Protein AF-A0AAD6YZR5-F1 (afdb_monomer)

Nearest PDB structures (foldseek):
  4br6-assembly1_A  TM=9.225E-01  e=1.195E-13  Thermochaetoides thermophila
  4c7u-assembly1_C  TM=9.267E-01  e=1.267E-12  Arabidopsis thaliana
  4ffk-assembly1_A  TM=8.752E-01  e=4.772E-10  Acidilobus saccharovorans 345-15
  2cdy-assembly2_B  TM=8.222E-01  e=3.319E-10  Deinococcus radiodurans R1 = ATCC 13939 = DSM 20539
  1y67-assembly1_B  TM=8.094E-01  e=3.526E-10  Deinococcus radiodurans

pLDDT: mean 82.17, std 24.64, range [25.44, 98.62]

Radius of gyration: 24.93 Å; Cα contacts (8 Å, |Δi|>4): 183; chains: 1; bounding box: 39×40×87 Å

InterPro domains:
  IPR001189 Manganese/iron superoxide dismutase [PR01703] (6-17)
  IPR001189 Manganese/iron superoxide dismutase [PR01703] (27-40)
  IPR001189 Manganese/iron superoxide dismutase [PR01703] (63-76)
  IPR001189 Manganese/iron superoxide dismutase [PR01703] (122-130)
  IPR019831 Manganese/iron superoxide dismutase, N-terminal [PF00081] (4-80)
  IPR019832 Manganese/iron superoxide dismutase, C-terminal [PF02777] (94-134)
  IPR036314 Manganese/iron superoxide dismutase, C-terminal domain superfamily [G3DSA:3.55.40.20] (85-153)
  IPR036314 Manganese/iron superoxide dismutase, C-terminal domain superfamily [SSF54719] (89-136)
  IPR036324 Manganese/iron superoxide dismutase, N-terminal domain superfamily [G3DSA:1.10.287.990] (20-80)
  IPR036324 Manganese/iron superoxide dismutase, N-terminal domain superfamily [SSF46609] (2-81)
  IPR050265 Iron/Manganese Superoxide Dismutase [PTHR11404] (2-131)

Solvent-accessible surface area (backbone atoms only — not comparable to full-atom values): 11815 Å² total; per-residue (Å²): 134,83,68,71,80,76,81,71,94,59,64,56,56,48,43,53,92,82,42,51,37,68,56,45,46,45,48,47,72,46,54,42,38,49,20,30,55,52,23,44,56,40,52,56,52,46,74,68,39,89,46,71,69,55,41,57,69,42,47,63,50,38,52,54,19,45,48,46,37,53,51,49,60,49,50,62,72,75,54,53,29,42,42,96,77,78,38,73,20,98,64,87,62,89,52,75,66,46,58,46,36,40,70,67,46,71,24,68,69,47,41,51,52,54,50,50,52,56,45,68,66,51,87,56,52,62,48,64,42,84,41,75,45,65,90,94,44,86,54,52,59,45,82,46,73,48,74,61,64,56,76,54,78,72,71,81,74,77,78,79,79,73,80,84,79,90,74,85,91,80,92,85,85,89,86,83,89,80,83,83,79,84,79,85,58,74,53,67,78,118

Mean predicted aligned error: 11.41 Å

Secondary structure (DSSP, 8-state):
----PPPPSS-TTTTTTTS-HHHHHHIIIIIIHHHHHHHHHHHHHHHH--SHHHHHHHHHHHHHHHHHHHHHHHHHHT---BGGGTSSBT---SSHHHHHHHHHHSSHHHHHHHHHHHHHT--SSEEEEEEE-STT-SSSEEEEEEE------PPPPP---PPPP---------PPP-------------

Organism: NCBI:txid1033008

Sequence (190 aa):
MSNTLPALPYPYDALEPYISQQIMTLHHTKHHQTYVNALNTAEEKYAQAATPKERIALQAALKFNGGGHINHSLFWKNLAPAHAKGGSGGVLKDGPLKAAIDKDFGGLDNLKKEFNAATLGIQGSGWGWLVRHAPHSSPAYILMTTALCRVSTRPPSASRSSPPRTRTRSSRTSPSSASTSGSTRSTCSI

Structure (mmCIF, N/CA/C/O backbone):
data_AF-A0AAD6YZR5-F1
#
_entry.id   AF-A0AAD6YZR5-F1
#
loop_
_atom_site.group_PDB
_atom_site.id
_atom_site.type_symbol
_atom_site.label_atom_id
_atom_site.label_alt_id
_atom_site.label_comp_id
_atom_site.label_asym_id
_atom_site.label_entity_id
_atom_site.label_seq_id
_atom_site.pdbx_PDB_ins_code
_atom_site.Cartn_x
_atom_site.Cartn_y
_atom_site.Cartn_z
_atom_site.occupancy
_atom_site.B_iso_or_equiv
_atom_site.auth_seq_id
_atom_site.auth_comp_id
_atom_site.auth_asym_id
_atom_site.auth_atom_id
_atom_site.pdbx_PDB_model_num
ATOM 1 N N . MET A 1 1 ? -20.790 -2.619 5.969 1.00 58.69 1 MET A N 1
ATOM 2 C CA . MET A 1 1 ? -20.318 -3.789 5.197 1.00 58.69 1 MET A CA 1
ATOM 3 C C . MET A 1 1 ? -18.982 -4.205 5.780 1.00 58.69 1 MET A C 1
ATOM 5 O O . MET A 1 1 ? -18.236 -3.316 6.157 1.00 58.69 1 MET A O 1
ATOM 9 N N . SER A 1 2 ? -18.725 -5.504 5.925 1.00 87.12 2 SER A N 1
ATOM 10 C CA . SER A 1 2 ? -17.468 -6.008 6.496 1.00 87.12 2 SER A CA 1
ATOM 11 C C . SER A 1 2 ? -16.338 -5.904 5.466 1.00 87.12 2 SER A C 1
ATOM 13 O O . SER A 1 2 ? -16.568 -6.150 4.281 1.00 87.12 2 SER A O 1
ATOM 15 N N . ASN A 1 3 ? -15.137 -5.525 5.900 1.00 97.00 3 ASN A N 1
ATOM 16 C CA . ASN A 1 3 ? -13.949 -5.479 5.052 1.00 97.00 3 ASN A CA 1
ATOM 17 C C . ASN A 1 3 ? -13.486 -6.901 4.720 1.00 97.00 3 ASN A C 1
ATOM 19 O O . ASN A 1 3 ? -13.568 -7.807 5.554 1.00 97.00 3 ASN A O 1
ATOM 23 N N . THR A 1 4 ? -12.944 -7.090 3.519 1.00 97.75 4 THR A N 1
ATOM 24 C CA . THR A 1 4 ? -12.474 -8.393 3.029 1.00 97.75 4 THR A CA 1
ATOM 25 C C . THR A 1 4 ? -11.064 -8.293 2.473 1.00 97.75 4 THR A C 1
ATOM 27 O O . THR A 1 4 ? -10.679 -7.264 1.918 1.00 97.75 4 THR A O 1
ATOM 30 N N . LEU A 1 5 ? -10.307 -9.386 2.558 1.00 98.12 5 LEU A N 1
ATOM 31 C CA . LEU A 1 5 ? -9.011 -9.482 1.898 1.00 98.12 5 LEU A CA 1
ATOM 32 C C . LEU A 1 5 ? -9.218 -9.472 0.367 1.00 98.12 5 LEU A C 1
ATOM 34 O O . LEU A 1 5 ? -9.904 -10.360 -0.141 1.00 98.12 5 LEU A O 1
ATOM 38 N N . PRO A 1 6 ? -8.684 -8.484 -0.377 1.00 97.69 6 PRO A N 1
ATOM 39 C CA . PRO A 1 6 ? -8.862 -8.430 -1.823 1.00 97.69 6 PRO A CA 1
ATOM 40 C C . PRO A 1 6 ? -8.104 -9.573 -2.497 1.00 97.69 6 PRO A C 1
ATOM 42 O O . PRO A 1 6 ? -6.997 -9.903 -2.093 1.00 97.69 6 PRO A O 1
ATOM 45 N N . ALA A 1 7 ? -8.657 -10.154 -3.560 1.00 97.56 7 ALA A N 1
ATOM 46 C CA . ALA A 1 7 ? -7.900 -11.097 -4.377 1.00 97.56 7 ALA A CA 1
ATOM 47 C C . ALA A 1 7 ? -6.721 -10.388 -5.070 1.00 97.56 7 ALA A C 1
ATOM 49 O O . ALA A 1 7 ? -6.846 -9.237 -5.502 1.00 97.56 7 ALA A O 1
ATOM 50 N N . LEU A 1 8 ? -5.585 -11.079 -5.196 1.00 97.69 8 LEU A N 1
ATOM 51 C CA . LEU A 1 8 ? -4.458 -10.565 -5.971 1.00 97.69 8 LEU A CA 1
ATOM 52 C C . LEU A 1 8 ? -4.773 -10.630 -7.475 1.00 97.69 8 LEU A C 1
ATOM 54 O O . LEU A 1 8 ? -5.351 -11.620 -7.926 1.00 97.69 8 LEU A O 1
ATOM 58 N N . PRO A 1 9 ? -4.364 -9.624 -8.270 1.00 96.19 9 PRO A N 1
ATOM 59 C CA . PRO A 1 9 ? -4.581 -9.630 -9.717 1.00 96.19 9 PRO A CA 1
ATOM 60 C C . PRO A 1 9 ? -3.577 -10.515 -10.479 1.00 96.19 9 PRO A C 1
ATOM 62 O O . PRO A 1 9 ? -3.617 -10.574 -11.704 1.00 96.19 9 PRO A O 1
ATOM 65 N N . TYR A 1 10 ? -2.665 -11.186 -9.770 1.00 96.81 10 TYR A N 1
ATOM 66 C CA . TYR A 1 10 ? -1.636 -12.071 -10.312 1.00 96.81 10 TYR A CA 1
ATOM 67 C C . TYR A 1 10 ? -1.295 -13.194 -9.307 1.00 96.81 10 TYR A C 1
ATOM 69 O O . TYR A 1 10 ? -1.558 -13.041 -8.109 1.00 96.81 10 TYR A O 1
ATOM 77 N N . PRO A 1 11 ? -0.703 -14.314 -9.766 1.00 97.31 11 PRO A N 1
ATOM 78 C CA . PRO A 1 11 ? -0.197 -15.383 -8.898 1.00 97.31 11 PRO A CA 1
ATOM 79 C C . PRO A 1 11 ? 0.881 -14.918 -7.906 1.00 97.31 11 PRO A C 1
ATOM 81 O O . PRO A 1 11 ? 1.588 -13.942 -8.152 1.00 97.31 11 PRO A O 1
ATOM 84 N N . TYR A 1 12 ? 1.053 -15.636 -6.791 1.00 98.19 12 TYR A N 1
ATOM 85 C CA . TYR A 1 12 ? 1.997 -15.247 -5.731 1.00 98.19 12 TYR A CA 1
ATOM 86 C C . TYR A 1 12 ? 3.470 -15.205 -6.172 1.00 98.19 12 TYR A C 1
ATOM 88 O O . TYR A 1 12 ? 4.245 -14.447 -5.601 1.00 98.19 12 TYR A O 1
ATOM 96 N N . ASP A 1 13 ? 3.859 -15.996 -7.167 1.00 97.50 13 ASP A N 1
ATOM 97 C CA . ASP A 1 13 ? 5.212 -16.084 -7.736 1.00 97.50 13 ASP A CA 1
ATOM 98 C C . ASP A 1 13 ? 5.440 -15.128 -8.923 1.00 97.50 13 ASP A C 1
ATOM 100 O O . ASP A 1 13 ? 6.556 -14.999 -9.428 1.00 97.50 13 ASP A O 1
ATOM 104 N N . ALA A 1 14 ? 4.410 -14.396 -9.356 1.00 97.25 14 ALA A N 1
ATOM 105 C CA . ALA A 1 14 ? 4.457 -13.609 -10.586 1.00 97.25 14 ALA A CA 1
ATOM 106 C C . ALA A 1 14 ? 5.422 -12.406 -10.538 1.00 97.25 14 ALA A C 1
ATOM 108 O O . ALA A 1 14 ? 5.731 -11.813 -11.574 1.00 97.25 14 ALA A O 1
ATOM 109 N N . LEU A 1 15 ? 5.893 -12.028 -9.345 1.00 97.44 15 LEU A N 1
ATOM 110 C CA . LEU A 1 15 ? 6.808 -10.903 -9.126 1.00 97.44 15 LEU A CA 1
ATOM 111 C C . LEU A 1 15 ? 8.274 -11.330 -8.958 1.00 97.44 15 LEU A C 1
ATOM 113 O O . LEU A 1 15 ? 9.148 -10.478 -8.769 1.00 97.44 15 LEU A O 1
ATOM 117 N N . GLU A 1 16 ? 8.576 -12.625 -9.052 1.00 96.50 16 GLU A N 1
ATOM 118 C CA . GLU A 1 16 ? 9.957 -13.094 -9.014 1.00 96.50 16 GLU A CA 1
ATOM 119 C C . GLU A 1 16 ? 10.763 -12.584 -10.224 1.00 96.50 16 GLU A C 1
ATOM 121 O O . GLU A 1 16 ? 10.214 -12.436 -11.322 1.00 96.50 16 GLU A O 1
ATOM 126 N N . PRO A 1 17 ? 12.081 -12.347 -10.084 1.00 95.50 17 PRO A N 1
ATOM 127 C CA . PRO A 1 17 ? 12.904 -12.566 -8.887 1.00 95.50 17 PRO A CA 1
ATOM 128 C C . PRO A 1 17 ? 12.910 -11.378 -7.907 1.00 95.50 17 PRO A C 1
ATOM 130 O O . PRO A 1 17 ? 13.674 -11.381 -6.948 1.00 95.50 17 PRO A O 1
ATOM 133 N N . TYR A 1 18 ? 12.105 -10.341 -8.151 1.00 96.25 18 TYR A N 1
ATOM 134 C CA . TYR A 1 18 ? 12.169 -9.091 -7.388 1.00 96.25 18 TYR A CA 1
ATOM 135 C C . TYR A 1 18 ? 11.486 -9.197 -6.022 1.00 96.25 18 TYR A C 1
ATOM 137 O O . TYR A 1 18 ? 11.963 -8.614 -5.051 1.00 96.25 18 TYR A O 1
ATOM 145 N N . ILE A 1 19 ? 10.384 -9.949 -5.939 1.00 97.56 19 ILE A N 1
ATOM 146 C CA . ILE A 1 19 ? 9.702 -10.280 -4.683 1.00 97.56 19 ILE A CA 1
ATOM 147 C C . ILE A 1 19 ? 9.376 -11.773 -4.703 1.00 97.56 19 ILE A C 1
ATOM 149 O O . ILE A 1 19 ? 8.743 -12.247 -5.644 1.00 97.56 19 ILE A O 1
ATOM 153 N N . SER A 1 20 ? 9.808 -12.508 -3.677 1.00 98.25 20 SER A N 1
ATOM 154 C CA . SER A 1 20 ? 9.627 -13.962 -3.621 1.00 98.25 20 SER A CA 1
ATOM 155 C C . SER A 1 20 ? 8.176 -14.369 -3.367 1.00 98.25 20 SER A C 1
ATOM 157 O O . SER A 1 20 ? 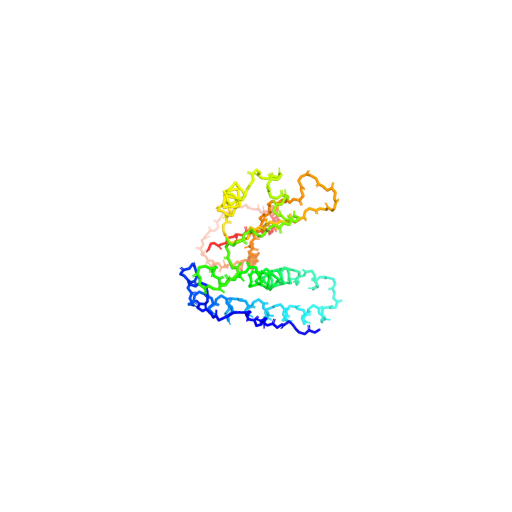7.432 -13.686 -2.648 1.00 98.25 20 SER A O 1
ATOM 159 N N . GLN A 1 21 ? 7.801 -15.547 -3.877 1.00 98.25 21 GLN A N 1
ATOM 160 C CA . GLN A 1 21 ? 6.480 -16.139 -3.635 1.00 98.25 21 GLN A CA 1
ATOM 161 C C . GLN A 1 21 ? 6.157 -16.263 -2.139 1.00 98.25 21 GLN A C 1
ATOM 163 O O . GLN A 1 21 ? 5.029 -15.999 -1.708 1.00 98.25 21 GLN A O 1
ATOM 168 N N . GLN A 1 22 ? 7.151 -16.641 -1.331 1.00 98.44 22 GLN A N 1
ATOM 169 C CA . GLN A 1 22 ? 6.996 -16.792 0.114 1.00 98.44 22 GLN A CA 1
ATOM 170 C C . GLN A 1 22 ? 6.597 -15.468 0.778 1.00 98.44 22 GLN A C 1
ATOM 172 O O . GLN A 1 22 ? 5.655 -15.445 1.576 1.00 98.44 22 GLN A O 1
ATOM 177 N N . ILE A 1 23 ? 7.274 -14.365 0.429 1.00 98.25 23 ILE A N 1
ATOM 178 C CA . ILE A 1 23 ? 6.944 -13.034 0.953 1.00 98.25 23 ILE A CA 1
ATOM 179 C C . ILE A 1 23 ? 5.533 -12.655 0.520 1.00 98.25 23 ILE A C 1
ATOM 181 O O . ILE A 1 23 ? 4.727 -12.294 1.371 1.00 98.25 23 ILE A O 1
ATOM 185 N N . MET A 1 24 ? 5.201 -12.796 -0.764 1.00 98.31 24 MET A N 1
ATOM 186 C CA . MET A 1 24 ? 3.873 -12.445 -1.276 1.00 98.31 24 MET A CA 1
ATOM 187 C C . MET A 1 24 ? 2.754 -13.219 -0.571 1.00 98.31 24 MET A C 1
ATOM 189 O O . MET A 1 24 ? 1.748 -12.634 -0.165 1.00 98.31 24 MET A O 1
ATOM 193 N N . THR A 1 25 ? 2.956 -14.519 -0.349 1.00 98.31 25 THR A N 1
ATOM 194 C CA . THR A 1 25 ? 1.979 -15.381 0.324 1.00 98.31 25 THR A CA 1
ATOM 195 C C . THR A 1 25 ? 1.767 -14.954 1.774 1.00 98.31 25 THR A C 1
ATOM 197 O O . THR A 1 25 ? 0.624 -14.781 2.204 1.00 98.31 25 THR A O 1
ATOM 200 N N . LEU A 1 26 ? 2.843 -14.742 2.540 1.00 98.56 26 LEU A N 1
ATOM 201 C CA . LEU A 1 26 ? 2.751 -14.338 3.948 1.00 98.56 26 LEU A CA 1
ATOM 202 C C . LEU A 1 26 ? 2.214 -12.909 4.100 1.00 98.56 26 LEU A C 1
ATOM 204 O O . LEU A 1 26 ? 1.334 -12.649 4.923 1.00 98.56 26 LEU A O 1
ATOM 208 N N . HIS A 1 27 ? 2.700 -11.982 3.280 1.00 98.50 27 HIS A N 1
ATOM 209 C CA . HIS A 1 27 ? 2.319 -10.573 3.311 1.00 98.50 27 HIS A CA 1
ATOM 210 C C . HIS A 1 27 ? 0.827 -10.389 2.999 1.00 98.50 27 HIS A C 1
ATOM 212 O O . HIS A 1 27 ? 0.135 -9.622 3.670 1.00 98.50 27 HIS A O 1
ATOM 218 N N . HIS A 1 28 ? 0.293 -11.169 2.060 1.00 98.62 28 HIS A N 1
ATOM 219 C CA . HIS A 1 28 ? -1.126 -11.146 1.737 1.00 98.62 28 HIS A CA 1
ATOM 220 C C . HIS A 1 28 ? -1.980 -11.919 2.758 1.00 98.62 28 HIS A C 1
ATOM 222 O O . HIS A 1 28 ? -2.840 -11.351 3.431 1.00 98.62 28 HIS A O 1
ATOM 228 N N . THR A 1 29 ? -1.728 -13.220 2.920 1.00 98.25 29 THR A N 1
ATOM 229 C CA . THR A 1 29 ? -2.639 -14.109 3.666 1.00 98.25 29 THR A CA 1
ATOM 230 C C . THR A 1 29 ? -2.526 -13.984 5.183 1.00 98.25 29 THR A C 1
ATOM 232 O O . THR A 1 29 ? -3.427 -14.429 5.895 1.00 98.25 29 THR A O 1
ATOM 235 N N . LYS A 1 30 ? -1.436 -13.399 5.701 1.00 98.19 30 LYS A N 1
ATOM 236 C CA . LYS A 1 30 ? -1.220 -13.213 7.144 1.00 98.19 30 LYS A CA 1
ATOM 237 C C . LYS A 1 30 ? -1.231 -11.742 7.528 1.00 98.19 30 LYS A C 1
ATOM 239 O O . LYS A 1 30 ? -2.090 -11.338 8.313 1.00 98.19 30 LYS A O 1
ATOM 244 N N . HIS A 1 31 ? -0.325 -10.934 6.979 1.00 97.69 31 HIS A N 1
ATOM 245 C CA . HIS A 1 31 ? -0.200 -9.532 7.392 1.00 97.69 31 HIS A CA 1
ATOM 246 C C . HIS A 1 31 ? -1.424 -8.705 6.981 1.00 97.69 31 HIS A C 1
ATOM 248 O O . HIS A 1 31 ? -2.077 -8.116 7.844 1.00 97.69 31 HIS A O 1
ATOM 254 N N . HIS A 1 32 ? -1.813 -8.729 5.703 1.00 98.44 32 HIS A N 1
ATOM 255 C CA . HIS A 1 32 ? -2.994 -7.994 5.249 1.00 98.44 32 HIS A CA 1
ATOM 256 C C . HIS A 1 32 ? -4.289 -8.527 5.886 1.00 98.44 32 HIS A C 1
ATOM 258 O O . HIS A 1 32 ? -5.102 -7.739 6.372 1.00 98.44 32 HIS A O 1
ATOM 264 N N . GLN A 1 33 ? -4.440 -9.852 5.994 1.00 98.44 33 GLN A N 1
ATOM 265 C CA . GLN A 1 33 ? -5.588 -10.467 6.673 1.00 98.44 33 GLN A CA 1
ATOM 266 C C . GLN A 1 33 ? -5.713 -10.032 8.143 1.00 98.44 33 GLN A C 1
ATOM 268 O O . GLN A 1 33 ? -6.824 -9.834 8.636 1.00 98.44 33 GLN A O 1
ATOM 273 N N . THR A 1 34 ? -4.592 -9.842 8.846 1.00 98.38 34 THR A N 1
ATOM 274 C CA . THR A 1 34 ? -4.601 -9.354 10.235 1.00 98.38 34 THR A CA 1
ATOM 275 C C . THR A 1 34 ? -5.201 -7.953 10.324 1.00 98.38 34 THR A C 1
ATOM 277 O O . THR A 1 34 ? -6.036 -7.710 11.197 1.00 98.38 34 THR A O 1
ATOM 280 N N . TYR A 1 35 ? -4.840 -7.051 9.404 1.00 98.25 35 TYR A N 1
ATOM 281 C CA . TYR A 1 35 ? -5.435 -5.713 9.349 1.00 98.25 35 TYR A CA 1
ATOM 282 C C . TYR A 1 35 ? -6.933 -5.766 9.050 1.00 98.25 35 TYR A C 1
ATOM 284 O O . TYR A 1 35 ? -7.695 -5.086 9.729 1.00 98.25 35 TYR A O 1
ATOM 292 N N . VAL A 1 36 ? -7.363 -6.608 8.105 1.00 98.50 36 VAL A N 1
ATOM 293 C CA . VAL A 1 36 ? -8.788 -6.793 7.772 1.00 98.50 36 VAL A CA 1
ATOM 294 C C . VAL A 1 36 ? -9.583 -7.251 8.999 1.00 98.50 36 VAL A C 1
ATOM 296 O O . VAL A 1 36 ? -10.572 -6.620 9.368 1.00 98.50 36 VAL A O 1
ATOM 299 N N . ASN A 1 37 ? -9.118 -8.301 9.681 1.00 98.44 37 ASN A N 1
ATOM 300 C CA . ASN A 1 37 ? -9.801 -8.846 10.856 1.00 98.44 37 ASN A CA 1
ATOM 301 C C . ASN A 1 37 ? -9.893 -7.810 11.983 1.00 98.44 37 ASN A C 1
ATOM 303 O O . ASN A 1 37 ? -10.965 -7.582 12.543 1.00 98.44 37 ASN A O 1
ATOM 307 N N . ALA A 1 38 ? -8.772 -7.160 12.302 1.00 98.06 38 ALA A N 1
ATOM 308 C CA . ALA A 1 38 ? -8.710 -6.191 13.388 1.00 98.06 38 ALA A CA 1
ATOM 309 C C . ALA A 1 38 ? -9.483 -4.898 13.078 1.00 98.06 38 ALA A C 1
ATOM 311 O O . ALA A 1 38 ? -10.031 -4.289 13.999 1.00 98.06 38 ALA A O 1
ATOM 312 N N . LEU A 1 39 ? -9.556 -4.490 11.805 1.00 98.19 39 LEU A N 1
ATOM 313 C CA . LEU A 1 39 ? -10.392 -3.375 11.361 1.00 98.19 39 LEU A CA 1
ATOM 314 C C . LEU A 1 39 ? -11.873 -3.694 11.568 1.00 98.19 39 LEU A C 1
ATOM 316 O O . LEU A 1 39 ? -12.555 -2.915 12.225 1.00 98.19 39 LEU A O 1
ATOM 320 N N . ASN A 1 40 ? -12.335 -4.863 11.114 1.00 98.38 40 ASN A N 1
ATOM 321 C CA . ASN A 1 40 ? -13.721 -5.299 11.308 1.00 98.38 40 ASN A CA 1
ATOM 322 C C . ASN A 1 40 ? -14.106 -5.317 12.794 1.00 98.38 40 ASN A C 1
ATOM 324 O O . ASN A 1 40 ? -15.109 -4.725 13.183 1.00 98.38 40 ASN A O 1
ATOM 328 N N . THR A 1 41 ? -13.252 -5.889 13.652 1.00 98.19 41 THR A N 1
ATOM 329 C CA . THR A 1 41 ? -13.473 -5.868 15.108 1.00 98.19 41 THR A CA 1
ATOM 330 C C . THR A 1 41 ? -13.531 -4.443 15.674 1.00 98.19 41 THR A C 1
ATOM 332 O O . THR A 1 41 ? -14.306 -4.171 16.592 1.00 98.19 41 THR A O 1
ATOM 335 N N . ALA A 1 42 ? -12.693 -3.524 15.185 1.00 97.56 42 ALA A N 1
ATOM 336 C CA . ALA A 1 42 ? -12.688 -2.141 15.655 1.00 97.56 42 ALA A CA 1
ATOM 337 C C . ALA A 1 42 ? -13.948 -1.377 15.216 1.00 97.56 42 ALA A C 1
ATOM 339 O O . ALA A 1 42 ? -14.498 -0.619 16.015 1.00 97.56 42 ALA A O 1
ATOM 340 N N . GLU A 1 43 ? -14.422 -1.596 13.988 1.00 97.62 43 GLU A N 1
ATOM 341 C CA . GLU A 1 43 ? -15.646 -0.988 13.454 1.00 97.62 43 GLU A CA 1
ATOM 342 C C . GLU A 1 43 ? -16.901 -1.494 14.174 1.00 97.62 43 GLU A C 1
ATOM 344 O O . GLU A 1 43 ? -17.753 -0.688 14.547 1.00 97.62 43 GLU A O 1
ATOM 349 N N . GLU A 1 44 ? -16.982 -2.796 14.465 1.00 97.75 44 GLU A N 1
ATOM 350 C CA . GLU A 1 44 ? -18.069 -3.378 15.265 1.00 97.75 44 GLU A CA 1
ATOM 351 C C . GLU A 1 44 ? -18.143 -2.746 16.661 1.00 97.75 44 GLU A C 1
ATOM 353 O O . GLU A 1 44 ? -19.204 -2.287 17.092 1.00 97.75 44 GLU A O 1
ATOM 358 N N . LYS A 1 45 ? -16.999 -2.641 17.351 1.00 97.50 45 LYS A N 1
ATOM 359 C CA . LYS A 1 45 ? -16.921 -1.970 18.658 1.00 97.50 45 LYS A CA 1
ATOM 360 C C . LYS A 1 45 ? -17.280 -0.491 18.567 1.00 97.50 45 LYS A C 1
ATOM 362 O O . LYS A 1 45 ? -17.901 0.041 19.482 1.00 97.50 45 LYS A O 1
ATOM 367 N N . TYR A 1 46 ? -16.894 0.179 17.482 1.00 97.50 46 TYR A N 1
ATOM 368 C CA . TYR A 1 46 ? -17.207 1.591 17.282 1.00 97.50 46 TYR A CA 1
ATOM 369 C C . TYR A 1 46 ? -18.709 1.811 17.092 1.00 97.50 46 TYR A C 1
ATOM 371 O O . TYR A 1 46 ? -19.260 2.750 17.664 1.00 97.50 46 TYR A O 1
ATOM 379 N N . ALA A 1 47 ? -19.382 0.925 16.354 1.00 96.75 47 ALA A N 1
ATOM 380 C CA . ALA A 1 47 ? -20.831 0.970 16.169 1.00 96.75 47 ALA A CA 1
ATOM 381 C C . ALA A 1 47 ? -21.603 0.775 17.488 1.00 96.75 47 ALA A C 1
ATOM 383 O O . ALA A 1 47 ? -22.665 1.366 17.669 1.00 96.75 47 ALA A O 1
ATOM 384 N N . GLN A 1 48 ? -21.053 -0.009 18.419 1.00 97.31 48 GLN A N 1
ATOM 385 C CA . GLN A 1 48 ? -21.638 -0.256 19.743 1.00 97.31 48 GLN A CA 1
ATOM 386 C C . GLN A 1 48 ? -21.278 0.814 20.788 1.00 97.31 48 GLN A C 1
ATOM 388 O O . GLN A 1 48 ? -21.873 0.846 21.863 1.00 97.31 48 GLN A O 1
ATOM 393 N N . ALA A 1 49 ? -20.311 1.692 20.503 1.00 97.62 49 ALA A N 1
ATOM 394 C CA . ALA A 1 49 ? -19.843 2.696 21.452 1.00 97.62 49 ALA A CA 1
ATOM 395 C C . ALA A 1 49 ? -20.897 3.797 21.681 1.00 97.62 49 ALA A C 1
ATOM 397 O O . ALA A 1 49 ? -21.239 4.569 20.770 1.00 97.62 49 ALA A O 1
ATOM 398 N N . ALA A 1 50 ? -21.363 3.900 22.927 1.00 97.88 50 ALA A N 1
ATOM 399 C CA . ALA A 1 50 ? -22.431 4.808 23.340 1.00 97.88 50 ALA A CA 1
ATOM 400 C C . ALA A 1 50 ? -21.915 6.219 23.646 1.00 97.88 50 ALA A C 1
ATOM 402 O O . ALA A 1 50 ? -22.640 7.201 23.488 1.00 97.88 50 ALA A O 1
ATOM 403 N N . THR A 1 51 ? -20.653 6.336 24.065 1.00 98.19 51 THR A N 1
ATOM 404 C CA . THR A 1 51 ? -20.076 7.608 24.510 1.00 98.19 51 THR A CA 1
ATOM 405 C C . THR A 1 51 ? -18.9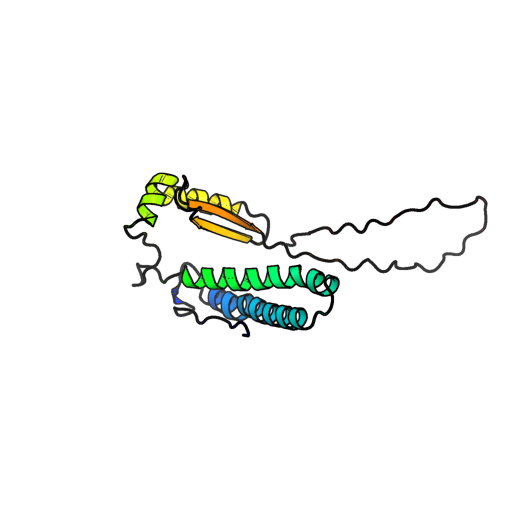64 8.110 23.585 1.00 98.19 51 THR A C 1
ATOM 407 O O . THR A 1 51 ? -18.238 7.319 22.971 1.00 98.19 51 THR A O 1
ATOM 410 N N . PRO A 1 52 ? -18.730 9.436 23.531 1.00 98.06 52 PRO A N 1
ATOM 411 C CA . PRO A 1 52 ? -17.564 9.988 22.847 1.00 98.06 52 PRO A CA 1
ATOM 412 C C . PRO A 1 52 ? -16.239 9.406 23.359 1.00 98.06 52 PRO A C 1
ATOM 414 O O . PRO A 1 52 ? -15.338 9.148 22.567 1.00 98.06 52 PRO A O 1
ATOM 417 N N . LYS A 1 53 ? -16.124 9.138 24.667 1.00 98.06 53 LYS A N 1
ATOM 418 C CA . LYS A 1 53 ? -14.911 8.575 25.279 1.00 98.06 53 LYS A CA 1
ATOM 419 C C . LYS A 1 53 ? -14.568 7.191 24.718 1.00 98.06 53 LYS A C 1
ATOM 421 O O . LYS A 1 53 ? -13.411 6.942 24.386 1.00 98.06 53 LYS A O 1
ATOM 426 N N . GLU A 1 54 ? -15.557 6.312 24.578 1.00 97.19 54 GLU A N 1
ATOM 427 C CA . GLU A 1 54 ? -15.374 4.974 23.994 1.00 97.19 54 GLU A CA 1
ATOM 428 C C . GLU A 1 54 ? -14.990 5.055 22.513 1.00 97.19 54 GLU A C 1
ATOM 430 O O . GLU A 1 54 ? -14.065 4.375 22.068 1.00 97.19 54 GLU A O 1
ATOM 435 N N . ARG A 1 55 ? -15.633 5.954 21.757 1.00 97.75 55 ARG A N 1
ATOM 436 C CA . ARG A 1 55 ? -15.309 6.189 20.341 1.00 97.75 55 ARG A CA 1
ATOM 437 C C . ARG A 1 55 ? -13.887 6.709 20.147 1.00 97.75 55 ARG A C 1
ATOM 439 O O . ARG A 1 55 ? -13.194 6.256 19.235 1.00 97.75 55 ARG A O 1
ATOM 446 N N . ILE A 1 56 ? -13.443 7.630 21.004 1.00 97.88 56 ILE A N 1
ATOM 447 C CA . ILE A 1 56 ? -12.077 8.173 20.994 1.00 97.88 56 ILE A CA 1
ATOM 448 C C . ILE A 1 56 ? -11.060 7.066 21.294 1.00 97.88 56 ILE A C 1
ATOM 450 O O . ILE A 1 56 ? -10.047 6.970 20.602 1.00 97.88 56 ILE A O 1
ATOM 454 N N . ALA A 1 57 ? -11.345 6.186 22.260 1.00 96.94 57 ALA A N 1
ATOM 455 C CA . ALA A 1 57 ? -10.458 5.074 22.608 1.00 96.94 57 ALA A CA 1
ATOM 456 C C . ALA A 1 57 ? -10.213 4.100 21.436 1.00 96.94 57 ALA A C 1
ATOM 458 O O . ALA A 1 57 ? -9.154 3.477 21.359 1.00 96.94 57 ALA A O 1
ATOM 459 N N . LEU A 1 58 ? -11.155 3.997 20.493 1.00 97.75 58 LEU A N 1
ATOM 460 C CA . LEU A 1 58 ? -11.053 3.127 19.316 1.00 97.75 58 LEU A CA 1
ATOM 461 C C . LEU A 1 58 ? -10.319 3.765 18.126 1.00 97.75 58 LEU A C 1
ATOM 463 O O . LEU A 1 58 ? -9.906 3.044 17.215 1.00 97.75 58 LEU A O 1
ATOM 467 N N . GLN A 1 59 ? -10.105 5.086 18.123 1.00 97.12 59 GLN A N 1
ATOM 468 C CA . GLN A 1 59 ? -9.513 5.799 16.980 1.00 97.12 59 GLN A CA 1
ATOM 469 C C . GLN A 1 59 ? -8.132 5.263 16.592 1.00 97.12 59 GLN A C 1
ATOM 471 O O . GLN A 1 59 ? -7.831 5.140 15.406 1.00 97.12 59 GLN A O 1
ATOM 476 N N . ALA A 1 60 ? -7.299 4.894 17.569 1.00 95.75 60 ALA A N 1
ATOM 477 C CA . ALA A 1 60 ? -5.975 4.340 17.292 1.00 95.75 60 ALA A CA 1
ATOM 478 C C . ALA A 1 60 ? -6.053 2.999 16.539 1.00 95.75 60 ALA A C 1
ATOM 480 O O . ALA A 1 60 ? -5.307 2.788 15.582 1.00 95.75 60 ALA A O 1
ATOM 481 N N . ALA A 1 61 ? -6.980 2.118 16.931 1.00 96.19 61 ALA A N 1
ATOM 482 C CA . ALA A 1 61 ? -7.181 0.826 16.279 1.00 96.19 61 ALA A CA 1
ATOM 483 C C . ALA A 1 61 ? -7.757 0.989 14.865 1.00 96.19 61 ALA A C 1
ATOM 485 O O . ALA A 1 61 ? -7.273 0.345 13.935 1.00 96.19 61 ALA A O 1
ATOM 486 N N . LEU A 1 62 ? -8.735 1.884 14.692 1.00 97.12 62 LEU A N 1
ATOM 487 C CA . LEU A 1 62 ? -9.311 2.200 13.382 1.00 97.12 62 LEU A CA 1
ATOM 488 C C . LEU A 1 62 ? -8.255 2.783 12.439 1.00 97.12 62 LEU A C 1
ATOM 490 O O . LEU A 1 62 ? -8.097 2.303 11.321 1.00 97.12 62 LEU A O 1
ATOM 494 N N . LYS A 1 63 ? -7.463 3.757 12.903 1.00 96.25 63 LYS A N 1
ATOM 495 C CA . LYS A 1 63 ? -6.409 4.380 12.093 1.00 96.25 63 LYS A CA 1
ATOM 496 C C . LYS A 1 63 ? -5.327 3.378 11.693 1.00 96.25 63 LYS A C 1
ATOM 498 O O . LYS A 1 63 ? -4.908 3.366 10.540 1.00 96.25 63 LYS A O 1
ATOM 503 N N . PHE A 1 64 ? -4.871 2.545 12.629 1.00 96.25 64 PHE A N 1
ATOM 504 C CA . PHE A 1 64 ? -3.798 1.588 12.366 1.00 96.25 64 PHE A CA 1
ATOM 505 C C . PHE A 1 64 ? -4.242 0.468 11.418 1.00 96.25 64 PHE A C 1
ATOM 507 O O . PHE A 1 64 ? -3.572 0.212 10.420 1.00 96.25 64 PHE A O 1
ATOM 514 N N . ASN A 1 65 ? -5.382 -0.170 11.694 1.00 97.12 65 ASN A N 1
ATOM 515 C CA . ASN A 1 65 ? -5.846 -1.302 10.891 1.00 97.12 65 ASN A CA 1
ATOM 516 C C . ASN A 1 65 ? -6.490 -0.852 9.575 1.00 97.12 65 ASN A C 1
ATOM 518 O O . ASN A 1 65 ? -6.259 -1.480 8.546 1.00 97.12 65 ASN A O 1
ATOM 522 N N . GLY A 1 66 ? -7.211 0.273 9.581 1.00 97.12 66 GLY A N 1
ATOM 523 C CA . GLY A 1 66 ? -7.743 0.911 8.375 1.00 97.12 66 GLY A CA 1
ATOM 524 C C . GLY A 1 66 ? -6.630 1.368 7.442 1.00 97.12 66 GLY A C 1
ATOM 525 O O . GLY A 1 66 ? -6.630 1.019 6.264 1.00 97.1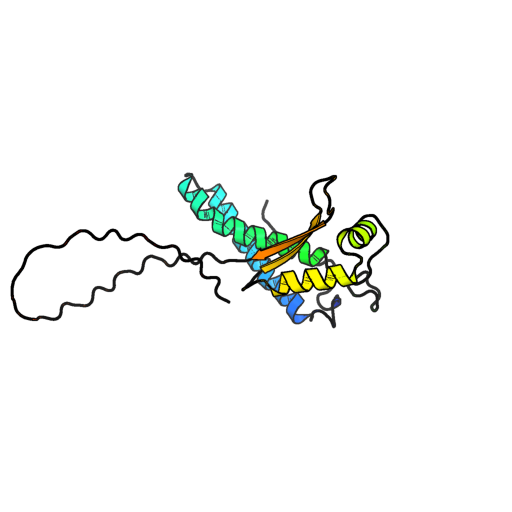2 66 GLY A O 1
ATOM 526 N N . GLY A 1 67 ? -5.621 2.059 7.981 1.00 96.38 67 GLY A N 1
ATOM 527 C CA . GLY A 1 67 ? -4.426 2.430 7.224 1.00 96.38 67 GLY A CA 1
ATOM 528 C C . GLY A 1 67 ? -3.677 1.209 6.687 1.00 96.38 67 GLY A C 1
ATOM 529 O O . GLY A 1 67 ? -3.313 1.184 5.516 1.00 96.38 67 GLY A O 1
ATOM 530 N N . GLY A 1 68 ? -3.513 0.162 7.501 1.00 96.88 68 GLY A N 1
ATOM 531 C CA . GLY A 1 68 ? -2.934 -1.109 7.063 1.00 96.88 68 GLY A CA 1
ATOM 532 C C . GLY A 1 68 ? -3.691 -1.717 5.881 1.00 96.88 68 GLY A C 1
ATOM 533 O O . GLY A 1 68 ? -3.080 -2.010 4.854 1.00 96.88 68 GLY A O 1
ATOM 534 N N . HIS A 1 69 ? -5.014 -1.843 5.980 1.00 98.06 69 HIS A N 1
ATOM 535 C CA . HIS A 1 69 ? -5.847 -2.406 4.917 1.00 98.06 69 HIS A CA 1
ATOM 536 C C . HIS A 1 69 ? -5.789 -1.583 3.617 1.00 98.06 69 HIS A C 1
ATOM 538 O O . HIS A 1 69 ? -5.579 -2.141 2.536 1.00 98.06 69 HIS A O 1
ATOM 544 N N . ILE A 1 70 ? -5.904 -0.255 3.711 1.00 97.12 70 ILE A N 1
ATOM 545 C CA . ILE A 1 70 ? -5.850 0.643 2.547 1.00 97.12 70 ILE A CA 1
ATOM 546 C C . ILE A 1 70 ? -4.474 0.576 1.878 1.00 97.12 70 ILE A C 1
ATOM 548 O O . ILE A 1 70 ? -4.392 0.371 0.666 1.00 97.12 70 ILE A O 1
ATOM 552 N N . ASN A 1 71 ? -3.395 0.687 2.656 1.00 97.25 71 ASN A N 1
ATOM 553 C CA . ASN A 1 71 ? -2.037 0.719 2.117 1.00 97.25 71 ASN A CA 1
ATOM 554 C C . ASN A 1 71 ? -1.693 -0.576 1.375 1.00 97.25 71 ASN A C 1
ATOM 556 O O . ASN A 1 71 ? -1.172 -0.519 0.263 1.00 97.25 71 ASN A O 1
ATOM 560 N N . HIS A 1 72 ? -2.038 -1.739 1.938 1.00 98.06 72 HIS A N 1
ATOM 561 C CA . HIS A 1 72 ? -1.792 -3.019 1.271 1.00 98.06 72 HIS A CA 1
ATOM 562 C C . HIS A 1 72 ? -2.680 -3.178 0.033 1.00 98.06 72 HIS A C 1
ATOM 564 O O . HIS A 1 72 ? -2.203 -3.610 -1.011 1.00 98.06 72 HIS A O 1
ATOM 570 N N . SER A 1 73 ? -3.950 -2.768 0.101 1.00 98.12 73 SER A N 1
ATOM 571 C CA . SER A 1 73 ? -4.850 -2.804 -1.060 1.00 98.12 73 SER A CA 1
ATOM 572 C C . SER A 1 73 ? -4.343 -1.954 -2.233 1.00 98.12 73 SER A C 1
ATOM 574 O O . SER A 1 73 ? -4.503 -2.351 -3.388 1.00 98.12 73 SER A O 1
ATOM 576 N N . LEU A 1 74 ? -3.703 -0.813 -1.950 1.00 97.25 74 LEU A N 1
ATOM 577 C CA . LEU A 1 74 ? -3.002 -0.007 -2.953 1.00 97.25 74 LEU A CA 1
ATOM 578 C C . LEU A 1 74 ? -1.720 -0.695 -3.438 1.00 97.25 74 LEU A C 1
ATOM 580 O O . LEU A 1 74 ? -1.480 -0.750 -4.642 1.00 97.25 74 LEU A O 1
ATOM 584 N N . PHE A 1 75 ? -0.924 -1.255 -2.524 1.00 98.00 75 PHE A N 1
ATOM 585 C CA . PHE A 1 75 ? 0.325 -1.951 -2.840 1.00 98.00 75 PHE A CA 1
ATOM 586 C C . PHE A 1 75 ? 0.114 -3.079 -3.857 1.00 98.00 75 PHE A C 1
ATOM 588 O O . PHE A 1 75 ? 0.791 -3.102 -4.880 1.00 98.00 75 PHE A O 1
ATOM 595 N N . TRP A 1 76 ? -0.886 -3.946 -3.662 1.00 98.06 76 TRP A N 1
ATOM 596 C CA . TRP A 1 76 ? -1.148 -5.058 -4.587 1.00 98.06 76 TRP A CA 1
ATOM 597 C C . TRP A 1 76 ? -1.498 -4.599 -6.001 1.00 98.06 76 TRP A C 1
ATOM 599 O O . TRP A 1 76 ? -1.067 -5.223 -6.969 1.00 98.06 76 TRP A O 1
ATOM 609 N N . LYS A 1 77 ? -2.253 -3.500 -6.118 1.00 96.62 77 LYS A N 1
ATOM 610 C CA . LYS A 1 77 ? -2.686 -2.928 -7.402 1.00 96.62 77 LYS A CA 1
ATOM 611 C C . LYS A 1 77 ? -1.586 -2.138 -8.114 1.00 96.62 77 LYS A C 1
ATOM 613 O O . LYS A 1 77 ? -1.663 -1.973 -9.326 1.00 96.62 77 LYS A O 1
ATOM 618 N N . ASN A 1 78 ? -0.582 -1.666 -7.376 1.00 95.62 78 ASN A N 1
ATOM 619 C CA . ASN A 1 78 ? 0.556 -0.915 -7.915 1.00 95.62 78 ASN A CA 1
ATOM 620 C C . ASN A 1 78 ? 1.740 -1.808 -8.320 1.00 95.62 78 ASN A C 1
ATOM 622 O O . ASN A 1 78 ? 2.746 -1.306 -8.817 1.00 95.62 78 ASN A O 1
ATOM 626 N N . LEU A 1 79 ? 1.631 -3.120 -8.122 1.00 97.12 79 LEU A N 1
ATOM 627 C CA . LEU A 1 79 ? 2.603 -4.102 -8.585 1.00 97.12 79 LEU A CA 1
ATOM 628 C C . LEU A 1 79 ? 2.066 -4.824 -9.818 1.00 97.12 79 LEU A C 1
ATOM 630 O O . LEU A 1 79 ? 0.862 -5.005 -9.982 1.00 97.12 79 LEU A O 1
ATOM 634 N N . ALA A 1 80 ? 2.975 -5.265 -10.678 1.00 96.75 80 ALA A N 1
ATOM 635 C CA . ALA A 1 80 ? 2.655 -6.089 -11.830 1.00 96.75 80 ALA A CA 1
ATOM 636 C C . ALA A 1 80 ? 3.863 -6.963 -12.191 1.00 96.75 80 ALA A C 1
ATOM 638 O O . ALA A 1 80 ? 5.000 -6.544 -11.936 1.00 96.75 80 ALA A O 1
ATOM 639 N N . PRO A 1 81 ? 3.648 -8.134 -12.820 1.00 96.62 81 PRO A N 1
ATOM 640 C CA . PRO A 1 81 ? 4.737 -8.954 -13.336 1.00 96.62 81 PRO A CA 1
ATOM 641 C C . PRO A 1 81 ? 5.627 -8.138 -14.273 1.00 96.62 81 PRO A C 1
ATOM 643 O O . PRO A 1 81 ? 5.141 -7.279 -15.016 1.00 96.62 81 PRO A O 1
ATOM 646 N N . ALA A 1 82 ? 6.935 -8.377 -14.227 1.00 95.00 82 ALA A N 1
ATOM 647 C CA . ALA A 1 82 ? 7.888 -7.599 -15.007 1.00 95.00 82 ALA A CA 1
ATOM 648 C C . ALA A 1 82 ? 7.633 -7.732 -16.516 1.00 95.00 82 ALA A C 1
ATOM 650 O O . ALA A 1 82 ? 7.318 -8.817 -17.009 1.00 95.00 82 ALA A O 1
ATOM 651 N N . HIS A 1 83 ? 7.841 -6.646 -17.263 1.00 92.88 83 HIS A N 1
ATOM 652 C CA . HIS A 1 83 ? 7.675 -6.646 -18.719 1.00 92.88 83 HIS A CA 1
ATOM 653 C C . HIS A 1 83 ? 8.546 -7.693 -19.428 1.00 92.88 83 HIS A C 1
ATOM 655 O O . HIS A 1 83 ? 8.088 -8.358 -20.351 1.00 92.88 83 HIS A O 1
ATOM 661 N N . ALA A 1 84 ? 9.766 -7.934 -18.934 1.00 90.00 84 ALA A N 1
ATOM 662 C CA . ALA A 1 84 ? 10.652 -8.985 -19.447 1.00 90.00 84 ALA A CA 1
ATOM 663 C C . ALA A 1 84 ? 10.078 -10.414 -19.312 1.00 90.00 84 ALA A C 1
ATOM 665 O O . ALA A 1 84 ? 10.564 -11.331 -19.965 1.00 90.00 84 ALA A O 1
ATOM 666 N N . LYS A 1 85 ? 9.046 -10.604 -18.479 1.00 89.00 85 LYS A N 1
ATOM 667 C CA . LYS A 1 85 ? 8.308 -11.862 -18.297 1.00 89.00 85 LYS A CA 1
ATOM 668 C C . LYS A 1 85 ? 6.887 -11.802 -18.883 1.00 89.00 85 LYS A C 1
ATOM 670 O O . LYS A 1 85 ? 6.025 -12.572 -18.478 1.00 89.00 85 LYS A O 1
ATOM 675 N N . GLY A 1 86 ? 6.627 -10.868 -19.802 1.00 89.19 86 GLY A N 1
ATOM 676 C CA . GLY A 1 86 ? 5.326 -10.708 -20.462 1.00 89.19 86 GLY A CA 1
ATOM 677 C C . GLY A 1 86 ? 4.275 -9.939 -19.653 1.00 89.19 86 GLY A C 1
ATOM 678 O O . GLY A 1 86 ? 3.111 -9.913 -20.043 1.00 89.19 86 GLY A O 1
ATOM 679 N N . GLY A 1 87 ? 4.657 -9.318 -18.533 1.00 92.62 87 GLY A N 1
ATOM 680 C CA . GLY A 1 87 ? 3.768 -8.454 -17.757 1.00 92.62 87 GLY A CA 1
ATOM 681 C C . GLY A 1 87 ? 3.818 -6.979 -18.169 1.00 92.62 87 GLY A C 1
ATOM 682 O O . GLY A 1 87 ? 4.366 -6.606 -19.202 1.00 92.62 87 GLY A O 1
ATOM 683 N N . SER A 1 88 ? 3.255 -6.108 -17.331 1.00 93.12 88 SER A N 1
ATOM 684 C CA . SER A 1 88 ? 3.237 -4.651 -17.544 1.00 93.12 88 SER A CA 1
ATOM 685 C C . SER A 1 88 ? 4.111 -3.867 -16.557 1.00 93.12 88 SER A C 1
ATOM 687 O O . SER A 1 88 ? 4.102 -2.638 -16.572 1.00 93.12 88 SER A O 1
ATOM 689 N N . GLY A 1 89 ? 4.820 -4.556 -15.662 1.00 93.94 89 GLY A N 1
ATOM 690 C CA . GLY A 1 89 ? 5.634 -3.953 -14.611 1.00 93.94 89 GLY A CA 1
ATOM 691 C C . GLY A 1 89 ? 6.962 -3.395 -15.121 1.00 93.94 89 GLY A C 1
ATOM 692 O O . GLY A 1 89 ? 7.561 -3.924 -16.058 1.00 93.94 89 GLY A O 1
ATOM 693 N N . GLY A 1 90 ? 7.441 -2.335 -14.465 1.00 91.31 90 GLY A N 1
ATOM 694 C CA . GLY A 1 90 ? 8.754 -1.731 -14.724 1.00 91.31 90 GLY A CA 1
ATOM 695 C C . GLY A 1 90 ? 8.824 -0.791 -15.933 1.00 91.31 90 GLY A C 1
ATOM 696 O O . GLY A 1 90 ? 9.899 -0.272 -16.218 1.00 91.31 90 GLY A O 1
ATOM 697 N N . VAL A 1 91 ? 7.704 -0.541 -16.619 1.00 91.69 91 VAL A N 1
ATOM 698 C CA . VAL A 1 91 ? 7.643 0.327 -17.805 1.00 91.69 91 VAL A CA 1
ATOM 699 C C . VAL A 1 91 ? 6.836 1.583 -17.497 1.00 91.69 91 VAL A C 1
ATOM 701 O O . VAL A 1 91 ? 5.659 1.505 -17.145 1.00 91.69 91 VAL A O 1
ATOM 704 N N . LEU A 1 92 ? 7.457 2.751 -17.666 1.00 92.69 92 LEU A N 1
ATOM 705 C CA . LEU A 1 92 ? 6.757 4.032 -17.628 1.00 92.69 92 LEU A CA 1
ATOM 706 C C . LEU A 1 92 ? 6.203 4.334 -19.022 1.00 92.69 92 LEU A C 1
ATOM 708 O O . LEU A 1 92 ? 6.968 4.550 -19.958 1.00 92.69 92 LEU A O 1
ATOM 712 N N . LYS A 1 93 ? 4.876 4.324 -19.154 1.00 92.06 93 LYS A N 1
ATOM 713 C CA . LYS A 1 93 ? 4.189 4.648 -20.410 1.00 92.06 93 LYS A CA 1
ATOM 714 C C . LYS A 1 93 ? 4.098 6.159 -20.611 1.00 92.06 93 LYS A C 1
ATOM 716 O O . LYS A 1 93 ? 4.005 6.909 -19.637 1.00 92.06 93 LYS A O 1
ATOM 721 N N . ASP A 1 94 ? 4.056 6.582 -21.869 1.00 94.06 94 ASP A N 1
ATOM 722 C CA . ASP A 1 94 ? 3.793 7.975 -22.217 1.00 94.06 94 ASP A CA 1
ATOM 723 C C . ASP A 1 94 ? 2.414 8.422 -21.721 1.00 94.06 94 ASP A C 1
ATOM 725 O O . ASP A 1 94 ? 1.448 7.654 -21.696 1.00 94.06 94 ASP A O 1
ATOM 729 N N . GLY A 1 95 ? 2.331 9.681 -21.296 1.00 94.56 95 GLY A N 1
ATOM 730 C CA . GLY A 1 95 ? 1.101 10.280 -20.795 1.00 94.56 95 GLY A CA 1
ATOM 731 C C . GLY A 1 95 ? 1.340 11.356 -19.734 1.00 94.56 95 GLY A C 1
ATOM 732 O O . GLY A 1 95 ? 2.487 11.716 -19.449 1.00 94.56 95 GLY A O 1
ATOM 733 N N . PRO A 1 96 ? 0.258 11.857 -19.108 1.00 93.31 96 PRO A N 1
ATOM 734 C CA . PRO A 1 96 ? 0.330 12.968 -18.159 1.00 93.31 96 PRO A CA 1
ATOM 735 C C . PRO A 1 96 ? 1.243 12.702 -16.957 1.00 93.31 96 PRO A C 1
ATOM 737 O O . PRO A 1 96 ? 1.894 13.619 -16.467 1.00 93.31 96 PRO A O 1
ATOM 740 N N . LEU A 1 97 ? 1.319 11.449 -16.491 1.00 93.31 97 LEU A N 1
ATOM 741 C CA . LEU A 1 97 ? 2.211 11.070 -15.395 1.00 93.31 97 LEU A CA 1
ATOM 742 C C . LEU A 1 97 ? 3.682 11.186 -15.804 1.00 93.31 97 LEU A C 1
ATOM 744 O O . LEU A 1 97 ? 4.450 11.813 -15.085 1.00 93.31 97 LEU A O 1
ATOM 748 N N . LYS A 1 98 ? 4.073 10.629 -16.957 1.00 95.50 98 LYS A N 1
ATOM 749 C CA . LYS A 1 98 ? 5.456 10.719 -17.442 1.00 95.50 98 LYS A CA 1
ATOM 750 C C . LYS A 1 98 ? 5.876 12.176 -17.634 1.00 95.50 98 LYS A C 1
ATOM 752 O O . LYS A 1 98 ? 6.923 12.565 -17.134 1.00 95.50 98 LYS A O 1
ATOM 757 N N . ALA A 1 99 ? 5.034 12.982 -18.284 1.00 95.12 99 ALA A N 1
ATOM 758 C CA . ALA A 1 99 ? 5.312 14.400 -18.501 1.00 95.12 99 ALA A CA 1
ATOM 759 C C . ALA A 1 99 ? 5.515 15.162 -17.179 1.00 95.12 99 ALA A C 1
ATOM 761 O O . ALA A 1 99 ? 6.408 15.999 -17.074 1.00 95.12 99 ALA A O 1
ATOM 762 N N . ALA A 1 100 ? 4.717 14.848 -16.155 1.00 94.38 100 ALA A N 1
ATOM 763 C CA . ALA A 1 100 ? 4.884 15.435 -14.832 1.00 94.38 100 ALA A CA 1
ATOM 764 C C . ALA A 1 100 ? 6.163 14.951 -14.131 1.00 94.38 100 ALA A C 1
ATOM 766 O O . ALA A 1 100 ? 6.844 15.756 -13.511 1.00 94.38 100 ALA A O 1
ATOM 767 N N . ILE A 1 101 ? 6.531 13.673 -14.265 1.00 95.69 101 ILE A N 1
ATOM 768 C CA . ILE A 1 101 ? 7.788 13.141 -13.715 1.00 95.69 101 ILE A CA 1
ATOM 769 C C . ILE A 1 101 ? 9.000 13.826 -14.356 1.00 95.69 101 ILE A C 1
ATOM 771 O O . ILE A 1 101 ? 9.922 14.237 -13.652 1.00 95.69 101 ILE A O 1
ATOM 775 N N . ASP A 1 102 ? 8.992 13.971 -15.682 1.00 95.75 102 ASP A N 1
ATOM 776 C CA . ASP A 1 102 ? 10.064 14.645 -16.415 1.00 95.75 102 ASP A CA 1
ATOM 777 C C . ASP A 1 102 ? 10.182 16.117 -15.983 1.00 95.75 102 ASP A C 1
ATOM 779 O O . ASP A 1 102 ? 11.288 16.609 -15.773 1.00 95.75 102 ASP A O 1
ATOM 783 N N . LYS A 1 103 ? 9.048 16.802 -15.788 1.00 94.25 103 LYS A N 1
ATOM 784 C CA . LYS A 1 103 ? 9.001 18.199 -15.339 1.00 94.25 103 LYS A CA 1
ATOM 785 C C . LYS A 1 103 ? 9.453 18.383 -13.886 1.00 94.25 103 LYS A C 1
ATOM 787 O O . LYS A 1 103 ? 10.254 19.272 -13.617 1.00 94.25 103 LYS A O 1
ATOM 792 N N . ASP A 1 104 ? 8.892 17.608 -12.963 1.00 93.56 104 ASP A N 1
ATOM 793 C CA . ASP A 1 104 ? 9.017 17.859 -11.522 1.00 93.56 104 ASP A CA 1
ATOM 794 C C . ASP A 1 104 ? 10.302 17.256 -10.938 1.00 93.56 104 ASP A C 1
ATOM 796 O O . ASP A 1 104 ? 10.875 17.821 -10.013 1.00 93.56 104 ASP A O 1
ATOM 800 N N . PHE A 1 105 ? 10.770 16.132 -11.492 1.00 95.56 105 PHE A N 1
ATOM 801 C CA . PHE A 1 105 ? 11.937 15.397 -10.985 1.00 95.56 105 PHE A CA 1
ATOM 802 C C . PHE A 1 105 ? 13.111 15.388 -11.975 1.00 95.56 105 PHE A C 1
ATOM 804 O O . PHE A 1 105 ? 14.189 14.885 -11.664 1.00 95.56 105 PHE A O 1
ATOM 811 N N . GLY A 1 106 ? 12.937 15.915 -13.190 1.00 95.50 106 GLY A N 1
ATOM 812 C CA . GLY A 1 106 ? 13.960 15.824 -14.237 1.00 95.50 106 GLY A CA 1
ATOM 813 C C . GLY A 1 106 ? 14.113 14.411 -14.812 1.00 95.50 106 GLY A C 1
ATOM 814 O O . GLY A 1 106 ? 15.159 14.092 -15.373 1.00 95.50 106 GLY A O 1
ATOM 815 N N . GLY A 1 107 ? 13.095 13.556 -14.654 1.00 96.50 107 GLY A N 1
ATOM 816 C CA . GLY A 1 107 ? 13.044 12.210 -15.227 1.00 96.50 107 GLY A CA 1
ATOM 817 C C . GLY A 1 107 ? 12.904 11.081 -14.202 1.00 96.50 107 GLY A C 1
ATOM 818 O O . GLY A 1 107 ? 13.047 11.256 -12.990 1.00 96.50 107 GLY A O 1
ATOM 819 N N . LEU A 1 108 ? 12.612 9.879 -14.710 1.00 96.31 108 LEU A N 1
ATOM 820 C CA . LEU A 1 108 ? 12.289 8.704 -13.891 1.00 96.31 108 LEU A CA 1
ATOM 821 C C . LEU A 1 108 ? 13.438 8.255 -12.976 1.00 96.31 108 LEU A C 1
ATOM 823 O O . LEU A 1 108 ? 13.182 7.790 -11.867 1.00 96.31 108 LEU A O 1
ATOM 827 N N . ASP A 1 109 ? 14.690 8.371 -13.414 1.00 97.19 109 ASP A N 1
ATOM 828 C CA . ASP A 1 109 ? 15.831 7.919 -12.610 1.00 97.19 109 ASP A CA 1
ATOM 829 C C . ASP A 1 109 ? 16.072 8.821 -11.396 1.00 97.19 109 ASP A C 1
ATOM 831 O O . ASP A 1 109 ? 16.326 8.319 -10.297 1.00 97.19 109 ASP A O 1
ATOM 835 N N . ASN A 1 110 ? 15.886 10.133 -11.553 1.00 97.44 110 ASN A N 1
ATOM 836 C CA . ASN A 1 110 ? 15.904 11.068 -10.431 1.00 97.44 110 ASN A CA 1
ATOM 837 C C . ASN A 1 110 ? 14.742 10.807 -9.473 1.00 97.44 110 ASN A C 1
ATOM 839 O O . ASN A 1 110 ? 14.971 10.697 -8.270 1.00 97.44 110 ASN A O 1
ATOM 843 N N . LEU A 1 111 ? 13.526 10.592 -9.995 1.00 97.38 111 LEU A N 1
ATOM 844 C CA . LEU A 1 111 ? 12.387 10.196 -9.165 1.00 97.38 111 LEU A CA 1
ATOM 845 C C . LEU A 1 111 ? 12.704 8.937 -8.347 1.00 97.38 111 LEU A C 1
ATOM 847 O O . LEU A 1 111 ? 12.468 8.919 -7.144 1.00 97.38 111 LEU A O 1
ATOM 851 N N . LYS A 1 112 ? 13.254 7.883 -8.964 1.00 96.88 112 LYS A N 1
ATOM 852 C CA . LYS A 1 112 ? 13.633 6.652 -8.247 1.00 96.88 112 LYS A CA 1
ATOM 853 C C . LYS A 1 112 ? 14.662 6.934 -7.156 1.00 96.88 112 LYS A C 1
ATOM 855 O O . LYS A 1 112 ? 14.536 6.400 -6.057 1.00 96.88 112 LYS A O 1
ATOM 860 N N . LYS A 1 113 ? 15.669 7.764 -7.442 1.00 97.94 113 LYS A N 1
ATOM 861 C CA . LYS A 1 113 ? 16.704 8.140 -6.473 1.00 97.94 113 LYS A CA 1
ATOM 862 C C . LYS A 1 113 ? 16.101 8.865 -5.269 1.00 97.94 113 LYS A C 1
ATOM 864 O O . LYS A 1 113 ? 16.369 8.469 -4.136 1.00 97.94 113 LYS A O 1
ATOM 869 N N . GLU A 1 114 ? 15.281 9.883 -5.508 1.00 97.56 114 GLU A N 1
ATOM 870 C CA . GLU A 1 114 ? 14.628 10.654 -4.446 1.00 97.56 114 GLU A CA 1
ATOM 871 C C . GLU A 1 114 ? 13.620 9.812 -3.662 1.00 97.56 114 GLU A C 1
ATOM 873 O O . GLU A 1 114 ? 13.626 9.836 -2.432 1.00 97.56 114 GLU A O 1
ATOM 878 N N . PHE A 1 115 ? 12.809 9.008 -4.356 1.00 97.44 115 PHE A N 1
ATOM 879 C CA . PHE A 1 115 ? 11.850 8.095 -3.737 1.00 97.44 115 PHE A CA 1
ATOM 880 C C . PHE A 1 115 ? 12.565 7.109 -2.811 1.00 97.44 115 PHE A C 1
ATOM 882 O O . PHE A 1 115 ? 12.208 7.006 -1.640 1.00 97.44 115 PHE A O 1
ATOM 889 N N . ASN A 1 116 ? 13.620 6.449 -3.300 1.00 97.12 116 ASN A N 1
ATOM 890 C CA . ASN A 1 116 ? 14.399 5.499 -2.509 1.00 97.12 116 ASN A CA 1
ATOM 891 C C . ASN A 1 116 ? 15.055 6.171 -1.297 1.00 97.12 116 ASN A C 1
ATOM 893 O O . ASN A 1 116 ? 15.034 5.608 -0.203 1.00 97.12 116 ASN A O 1
ATOM 897 N N . ALA A 1 117 ? 15.612 7.374 -1.463 1.00 96.88 117 ALA A N 1
ATOM 898 C CA . ALA A 1 117 ? 16.201 8.124 -0.356 1.00 96.88 117 ALA A CA 1
ATOM 899 C C . ALA A 1 117 ? 15.152 8.464 0.716 1.00 96.88 117 ALA A C 1
ATOM 901 O O . ALA A 1 117 ? 15.387 8.234 1.904 1.00 96.88 117 ALA A O 1
ATOM 902 N N . ALA A 1 118 ? 13.973 8.938 0.302 1.00 95.19 118 ALA A N 1
ATOM 903 C CA . ALA A 1 118 ? 12.873 9.243 1.209 1.00 95.19 118 ALA A CA 1
ATOM 904 C C . ALA A 1 118 ? 12.388 7.993 1.961 1.00 95.19 118 ALA A C 1
ATOM 906 O O . ALA A 1 118 ? 12.182 8.049 3.174 1.00 95.19 118 ALA A O 1
ATOM 907 N N . THR A 1 119 ? 12.243 6.852 1.278 1.00 95.00 119 THR A N 1
ATOM 908 C CA . THR A 1 119 ? 11.780 5.608 1.913 1.00 95.00 119 THR A CA 1
ATOM 909 C C . THR A 1 119 ? 12.810 4.982 2.839 1.00 95.00 119 THR A C 1
ATOM 911 O O . THR A 1 119 ? 12.439 4.494 3.902 1.00 95.00 119 THR A O 1
ATOM 914 N N . LEU A 1 120 ? 14.095 5.020 2.476 1.00 95.00 120 LEU A N 1
ATOM 915 C CA . LEU A 1 120 ? 15.183 4.537 3.334 1.00 95.00 120 LEU A CA 1
ATOM 916 C C . LEU A 1 120 ? 15.356 5.401 4.590 1.00 95.00 120 LEU A C 1
ATOM 918 O O . LEU A 1 120 ? 15.811 4.902 5.615 1.00 95.00 120 LEU A O 1
ATOM 922 N N . GLY A 1 121 ? 14.975 6.680 4.528 1.00 94.19 121 GLY A N 1
ATOM 923 C CA . GLY A 1 121 ? 15.008 7.592 5.671 1.00 94.19 121 GLY A CA 1
ATOM 924 C C . GLY A 1 121 ? 13.956 7.306 6.750 1.00 94.19 121 GLY A C 1
ATOM 925 O O . GLY A 1 121 ? 13.991 7.928 7.812 1.00 94.19 121 GLY A O 1
ATOM 926 N N . ILE A 1 122 ? 13.013 6.387 6.513 1.00 93.44 122 ILE A N 1
ATOM 927 C CA . ILE A 1 122 ? 11.986 6.031 7.494 1.00 93.44 122 ILE A CA 1
ATOM 928 C C . ILE A 1 122 ? 12.627 5.257 8.649 1.00 93.44 122 ILE A C 1
ATOM 930 O O . ILE A 1 122 ? 13.152 4.159 8.483 1.00 93.44 122 ILE A O 1
ATOM 934 N N . GLN A 1 123 ? 12.526 5.810 9.856 1.00 90.81 123 GLN A N 1
ATOM 935 C CA . GLN A 1 123 ? 12.968 5.136 11.072 1.00 90.81 123 GLN A CA 1
ATOM 936 C C . GLN A 1 123 ? 11.852 4.233 11.616 1.00 90.81 123 GLN A C 1
ATOM 938 O O . GLN A 1 123 ? 10.891 4.706 12.224 1.00 90.81 123 GLN A O 1
ATOM 943 N N . GLY A 1 124 ? 11.994 2.925 11.401 1.00 90.81 124 GLY A N 1
ATOM 944 C CA . GLY A 1 124 ? 11.014 1.907 11.791 1.00 90.81 124 GLY A CA 1
ATOM 945 C C . GLY A 1 124 ? 10.109 1.489 10.631 1.00 90.81 124 GLY A C 1
ATOM 946 O O . GLY A 1 124 ? 10.475 1.596 9.465 1.00 90.81 124 GLY A O 1
ATOM 947 N N . SER A 1 125 ? 8.915 0.983 10.944 1.00 92.00 125 SER A N 1
ATOM 948 C CA . SER A 1 125 ? 7.949 0.567 9.918 1.00 92.00 125 SER A CA 1
ATOM 949 C C . SER A 1 125 ? 7.313 1.777 9.228 1.00 92.00 125 SER A C 1
ATOM 951 O O . SER A 1 125 ? 6.878 2.714 9.897 1.00 92.00 125 SER A O 1
ATOM 953 N N . GLY A 1 126 ? 7.164 1.744 7.903 1.00 94.50 126 GLY A N 1
ATOM 954 C CA . GLY A 1 126 ? 6.477 2.806 7.170 1.00 94.50 126 GLY A CA 1
ATOM 955 C C . GLY A 1 126 ? 6.360 2.568 5.669 1.00 94.50 126 GLY A C 1
ATOM 956 O O . GLY A 1 126 ? 6.650 1.484 5.175 1.00 94.50 126 GLY A O 1
ATOM 957 N N . TRP A 1 127 ? 5.898 3.601 4.968 1.00 96.69 127 TRP A N 1
ATOM 958 C CA . TRP A 1 127 ? 5.647 3.611 3.528 1.00 96.69 127 TRP A CA 1
ATOM 959 C C . TRP A 1 127 ? 6.163 4.901 2.897 1.00 96.69 127 TRP A C 1
ATOM 961 O O . TRP A 1 127 ? 6.090 5.957 3.529 1.00 96.69 127 TRP A O 1
ATOM 971 N N . GLY A 1 128 ? 6.607 4.816 1.644 1.00 96.81 128 GLY A N 1
ATOM 972 C CA . GLY A 1 128 ? 6.767 5.964 0.755 1.00 96.81 128 GLY A CA 1
ATOM 973 C C . GLY A 1 128 ? 5.687 5.997 -0.309 1.00 96.81 128 GLY A C 1
ATOM 974 O O . GLY A 1 128 ? 5.258 4.954 -0.800 1.00 96.81 128 GLY A O 1
ATOM 975 N N . TRP A 1 129 ? 5.278 7.203 -0.679 1.00 96.81 129 TRP A N 1
ATOM 976 C CA . TRP A 1 129 ? 4.202 7.452 -1.622 1.00 96.81 129 TRP A CA 1
ATOM 977 C C . TRP A 1 129 ? 4.606 8.535 -2.608 1.00 96.81 129 TRP A C 1
ATOM 979 O O . TRP A 1 129 ? 5.082 9.596 -2.209 1.00 96.81 129 TRP A O 1
ATOM 989 N N . LEU A 1 130 ? 4.343 8.283 -3.887 1.00 96.19 130 LEU A N 1
ATOM 990 C CA . LEU A 1 130 ? 4.254 9.329 -4.893 1.00 96.19 130 LEU A CA 1
ATOM 991 C C . LEU A 1 130 ? 2.790 9.754 -4.955 1.00 96.19 130 LEU A C 1
ATOM 993 O O . LEU A 1 130 ? 1.923 8.952 -5.308 1.00 96.19 130 LEU A O 1
ATOM 997 N N . VAL A 1 131 ? 2.507 10.994 -4.576 1.00 94.81 131 VAL A N 1
ATOM 998 C CA . VAL A 1 131 ? 1.140 11.497 -4.428 1.00 94.81 131 VAL A CA 1
ATOM 999 C C . VAL A 1 131 ? 0.931 12.651 -5.391 1.00 94.81 131 VAL A C 1
ATOM 1001 O O . VAL A 1 131 ? 1.766 13.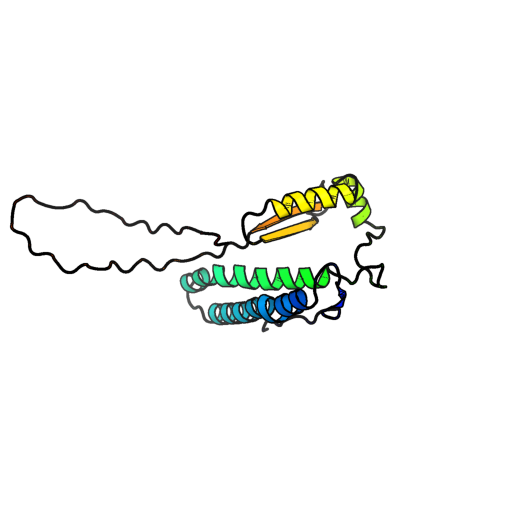547 -5.484 1.00 94.81 131 VAL A O 1
ATOM 1004 N N . ARG A 1 132 ? -0.199 12.646 -6.102 1.00 91.88 132 ARG A N 1
ATOM 1005 C CA . ARG A 1 132 ? -0.612 13.802 -6.900 1.00 91.88 132 ARG A CA 1
ATOM 1006 C C . ARG A 1 132 ? -1.060 14.915 -5.958 1.00 91.88 132 ARG A C 1
ATOM 1008 O O . ARG A 1 132 ? -1.943 14.691 -5.129 1.00 91.88 132 ARG A O 1
ATOM 1015 N N . HIS A 1 133 ? -0.480 16.099 -6.103 1.00 88.62 133 HIS A N 1
ATOM 1016 C CA . HIS A 1 133 ? -0.894 17.270 -5.343 1.00 88.62 133 HIS A CA 1
ATOM 1017 C C . HIS A 1 133 ? -2.291 17.752 -5.782 1.00 88.62 133 HIS A C 1
ATOM 1019 O O . HIS A 1 133 ? -2.899 17.215 -6.718 1.00 88.62 133 HIS A O 1
ATOM 1025 N N . ALA A 1 134 ? -2.822 18.767 -5.096 1.00 86.19 134 ALA A N 1
ATOM 1026 C CA . ALA A 1 134 ? -4.070 19.405 -5.500 1.00 86.19 134 ALA A CA 1
ATOM 1027 C C . ALA A 1 134 ? -4.001 19.873 -6.972 1.00 86.19 134 ALA A C 1
ATOM 1029 O O . ALA A 1 134 ? -2.921 20.254 -7.443 1.00 86.19 134 ALA A O 1
ATOM 1030 N N . PRO A 1 135 ? -5.127 19.864 -7.714 1.00 81.69 135 PRO A N 1
ATOM 1031 C CA . PRO A 1 135 ? -5.149 20.332 -9.098 1.00 81.69 135 PRO A CA 1
ATOM 1032 C C . PRO A 1 135 ? -4.494 21.714 -9.242 1.00 81.69 135 PRO A C 1
ATOM 1034 O O . PRO A 1 135 ? -4.695 22.577 -8.391 1.00 81.69 135 PRO A O 1
ATOM 1037 N N . HIS A 1 136 ? -3.733 21.921 -10.322 1.00 82.56 136 HIS A N 1
ATOM 1038 C CA . HIS A 1 136 ? -3.004 23.167 -10.634 1.00 82.56 136 HIS A CA 1
ATOM 1039 C C . HIS A 1 136 ? -1.826 23.520 -9.709 1.00 82.56 136 HIS A C 1
ATOM 1041 O O . HIS A 1 136 ? -1.309 24.632 -9.776 1.00 82.56 136 HIS A O 1
ATOM 1047 N N . SER A 1 137 ? -1.370 22.593 -8.869 1.00 86.19 137 SER A N 1
ATOM 1048 C CA . SER A 1 137 ? -0.168 22.810 -8.058 1.00 86.19 137 SER A CA 1
ATOM 1049 C C . SER A 1 137 ? 1.120 22.513 -8.826 1.00 86.19 137 SER A C 1
ATOM 1051 O O . SER A 1 137 ? 1.127 21.697 -9.748 1.00 86.19 137 SER A O 1
ATOM 1053 N N . SER A 1 138 ? 2.209 23.170 -8.419 1.00 83.50 138 SER A N 1
ATOM 1054 C CA . SER A 1 138 ? 3.568 22.919 -8.902 1.00 83.50 138 SER A CA 1
ATOM 1055 C C . SER A 1 138 ? 4.483 22.707 -7.687 1.00 83.50 138 SER A C 1
ATOM 1057 O O . SER A 1 138 ? 4.618 23.640 -6.894 1.00 83.50 138 SER A O 1
ATOM 1059 N N . PRO A 1 139 ? 5.095 21.523 -7.510 1.00 86.56 139 PRO A N 1
ATOM 1060 C CA . PRO A 1 139 ? 5.051 20.368 -8.410 1.00 86.56 139 PRO A CA 1
ATOM 1061 C C . PRO A 1 139 ? 3.670 19.687 -8.447 1.00 86.56 139 PRO A C 1
ATOM 1063 O O . PRO A 1 139 ? 2.863 19.813 -7.522 1.00 86.56 139 PRO A O 1
ATOM 1066 N N . ALA A 1 140 ? 3.389 18.975 -9.539 1.00 88.56 140 ALA A N 1
ATOM 1067 C CA . ALA A 1 140 ? 2.155 18.209 -9.703 1.00 88.56 140 ALA A CA 1
ATOM 1068 C C . ALA A 1 140 ? 2.167 16.927 -8.854 1.00 88.56 140 ALA A C 1
ATOM 1070 O O . ALA A 1 140 ? 1.103 16.450 -8.444 1.00 88.56 140 ALA A O 1
ATOM 1071 N N . TYR A 1 141 ? 3.356 16.387 -8.569 1.00 92.25 141 TYR A N 1
ATOM 1072 C CA . TYR A 1 141 ? 3.547 15.244 -7.681 1.00 92.25 141 TYR A CA 1
ATOM 1073 C C . TYR A 1 141 ? 4.537 15.547 -6.559 1.00 92.25 141 TYR A C 1
ATOM 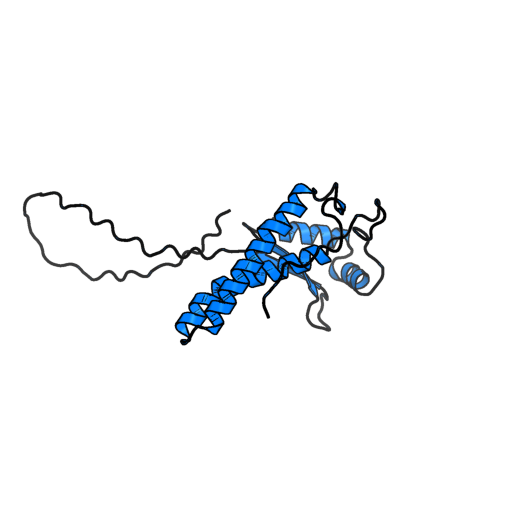1075 O O . TYR A 1 141 ? 5.518 16.259 -6.744 1.00 92.25 141 TYR A O 1
ATOM 1083 N N . ILE A 1 142 ? 4.283 14.962 -5.391 1.00 92.06 142 ILE A N 1
ATOM 1084 C CA . ILE A 1 142 ? 5.151 15.057 -4.216 1.00 92.06 142 ILE A CA 1
ATOM 1085 C C . ILE A 1 142 ? 5.464 13.671 -3.659 1.00 92.06 142 ILE A C 1
ATOM 1087 O O . ILE A 1 142 ? 4.666 12.735 -3.779 1.00 92.06 142 ILE A O 1
ATOM 1091 N N . LEU A 1 143 ? 6.624 13.558 -3.016 1.00 93.50 143 LEU A N 1
ATOM 1092 C CA . LEU A 1 143 ? 7.003 12.388 -2.235 1.00 93.50 143 LEU A CA 1
ATOM 1093 C C . LEU A 1 143 ? 6.542 12.570 -0.790 1.00 93.50 143 LEU A C 1
ATOM 1095 O O . LEU A 1 143 ? 6.848 13.578 -0.156 1.00 93.50 143 LEU A O 1
ATOM 1099 N N . MET A 1 144 ? 5.812 11.591 -0.262 1.00 93.06 144 MET A N 1
ATOM 1100 C CA . MET A 1 144 ? 5.346 11.590 1.122 1.00 93.06 144 MET A CA 1
ATOM 1101 C C . MET A 1 144 ? 5.722 10.281 1.803 1.00 93.06 144 MET A C 1
ATOM 1103 O O . MET A 1 144 ? 5.610 9.212 1.208 1.00 93.06 144 MET A O 1
ATOM 1107 N N . THR A 1 145 ? 6.129 10.347 3.068 1.00 91.75 145 THR A N 1
ATOM 1108 C CA . THR A 1 145 ? 6.376 9.161 3.889 1.00 91.75 145 THR A CA 1
ATOM 1109 C C . THR A 1 145 ? 5.376 9.082 5.032 1.00 91.75 145 THR A C 1
ATOM 1111 O O . THR A 1 145 ? 4.908 10.089 5.562 1.00 91.75 145 THR A O 1
ATOM 1114 N N . THR A 1 146 ? 5.015 7.861 5.416 1.00 89.75 146 THR A N 1
ATOM 1115 C CA . THR A 1 146 ? 4.134 7.609 6.560 1.00 89.75 146 THR A CA 1
ATOM 1116 C C . THR A 1 146 ? 4.743 6.533 7.441 1.00 89.75 146 THR A C 1
ATOM 1118 O O . THR A 1 146 ? 4.939 5.412 6.976 1.00 89.75 146 THR A O 1
ATOM 1121 N N . ALA A 1 147 ? 5.000 6.847 8.710 1.00 82.62 147 ALA A N 1
ATOM 1122 C CA . ALA A 1 147 ? 5.460 5.872 9.693 1.00 82.62 147 ALA A CA 1
ATOM 1123 C C . ALA A 1 147 ? 4.275 5.138 10.345 1.00 82.62 147 ALA A C 1
ATOM 1125 O O . ALA A 1 147 ? 3.297 5.748 10.785 1.00 82.62 147 ALA A O 1
ATOM 1126 N N . LEU A 1 148 ? 4.384 3.816 10.447 1.00 72.50 148 LEU A N 1
ATOM 1127 C CA . LEU A 1 148 ? 3.497 2.952 11.220 1.00 72.50 148 LEU A CA 1
ATOM 1128 C C . LEU A 1 148 ? 3.980 2.939 12.671 1.00 72.50 148 LEU A C 1
ATOM 1130 O O . LEU A 1 148 ? 4.640 2.001 13.110 1.00 72.50 148 LEU A O 1
ATOM 1134 N N . CYS A 1 149 ? 3.658 3.978 13.440 1.00 57.56 149 CYS A N 1
ATOM 1135 C CA . CYS A 1 149 ? 3.947 3.939 14.870 1.00 57.56 149 CYS A CA 1
ATOM 1136 C C . CYS A 1 149 ? 2.805 3.230 15.602 1.00 57.56 149 CYS A C 1
ATOM 1138 O O . CYS A 1 149 ? 1.673 3.717 15.670 1.00 57.56 149 CYS A O 1
ATOM 1140 N N . ARG A 1 150 ? 3.102 2.050 16.152 1.00 53.97 150 ARG A N 1
ATOM 1141 C CA . ARG A 1 150 ? 2.192 1.362 17.064 1.00 53.97 150 ARG A CA 1
ATOM 1142 C C . ARG A 1 150 ? 2.201 2.132 18.381 1.00 53.97 150 ARG A C 1
ATOM 1144 O O . ARG A 1 150 ? 3.214 2.165 19.075 1.00 53.97 150 ARG A O 1
ATOM 1151 N N . VAL A 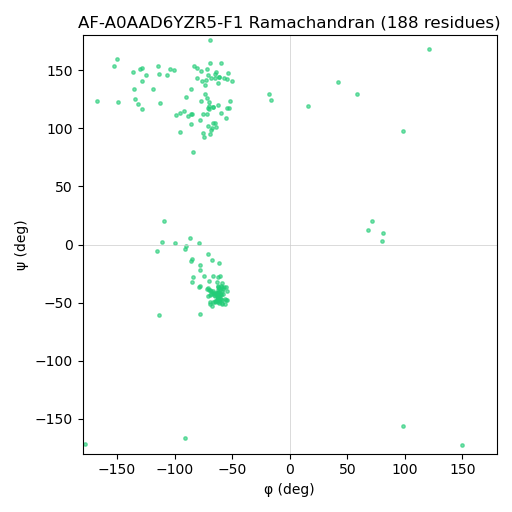1 151 ? 1.084 2.765 18.731 1.00 45.03 151 VAL A N 1
ATOM 1152 C CA . VAL A 1 151 ? 0.940 3.403 20.044 1.00 45.03 151 VA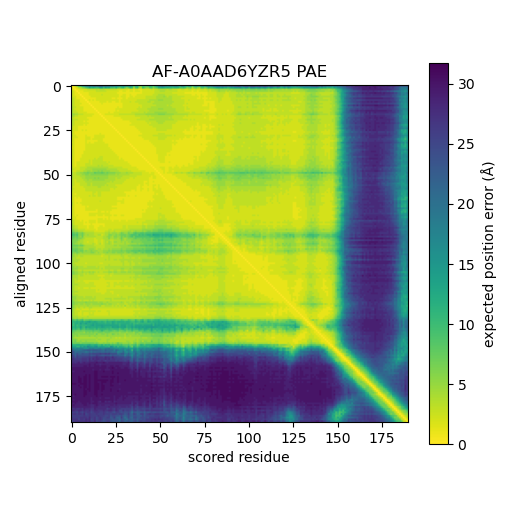L A CA 1
ATOM 1153 C C . VAL A 1 151 ? 0.892 2.291 21.090 1.00 45.03 151 VAL A C 1
ATOM 1155 O O . VAL A 1 151 ? -0.136 1.648 21.288 1.00 45.03 151 VAL A O 1
ATOM 1158 N N . SER A 1 152 ? 2.030 2.020 21.727 1.00 42.44 152 SER A N 1
ATOM 1159 C CA . SER A 1 152 ? 2.096 1.131 22.882 1.00 42.44 152 SER A CA 1
ATOM 1160 C C . SER A 1 152 ? 1.537 1.876 24.089 1.00 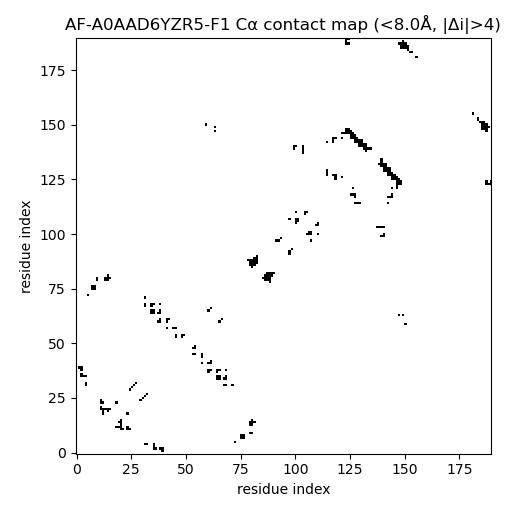42.44 152 SER A C 1
ATOM 1162 O O . SER A 1 152 ? 2.234 2.653 24.742 1.00 42.44 152 SER A O 1
ATOM 1164 N N . THR A 1 153 ? 0.257 1.677 24.393 1.00 41.00 153 THR A N 1
ATOM 1165 C CA . THR A 1 153 ? -0.276 2.070 25.698 1.00 41.00 153 THR A CA 1
ATOM 1166 C C . THR A 1 153 ? 0.235 1.061 26.715 1.00 41.00 153 THR A C 1
ATOM 1168 O O . THR A 1 153 ? -0.361 -0.001 26.907 1.00 41.00 153 THR A O 1
ATOM 1171 N N . ARG A 1 154 ? 1.373 1.357 27.350 1.00 32.59 154 ARG A N 1
ATOM 1172 C CA . ARG A 1 154 ? 1.800 0.598 28.525 1.00 32.59 154 ARG A CA 1
ATOM 1173 C C . ARG A 1 154 ? 0.719 0.811 29.595 1.00 32.59 154 ARG A C 1
ATOM 1175 O O . ARG A 1 154 ? 0.470 1.969 29.935 1.00 32.59 154 ARG A O 1
ATOM 1182 N N . PRO A 1 155 ? 0.046 -0.237 30.104 1.00 36.66 155 PRO A N 1
ATOM 1183 C CA . PRO A 1 155 ? -0.832 -0.057 31.252 1.00 36.66 155 PRO A CA 1
ATOM 1184 C C . PRO A 1 155 ? -0.001 0.547 32.395 1.00 36.66 155 PRO A C 1
ATOM 1186 O O . PRO A 1 155 ? 1.188 0.214 32.502 1.00 36.66 155 PRO A O 1
ATOM 1189 N N . PRO A 1 156 ? -0.567 1.455 33.215 1.00 37.62 156 PRO A N 1
ATOM 1190 C CA . PRO A 1 156 ? 0.148 1.996 34.363 1.00 37.62 156 PRO A CA 1
ATOM 1191 C C . PRO A 1 156 ? 0.671 0.815 35.176 1.00 37.62 156 PRO A C 1
ATOM 1193 O O . PRO A 1 156 ? -0.083 -0.097 35.516 1.00 37.62 156 PRO A O 1
ATOM 1196 N N . SER A 1 157 ? 1.987 0.781 35.391 1.00 43.44 157 SER A N 1
ATOM 1197 C CA . SER A 1 157 ? 2.619 -0.283 36.158 1.00 43.44 157 SER A CA 1
ATOM 1198 C C . SER A 1 157 ? 1.921 -0.358 37.507 1.00 43.44 157 SER 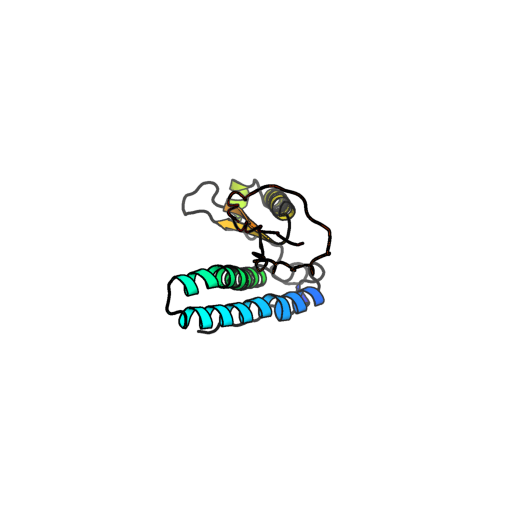A C 1
ATOM 1200 O O . SER A 1 157 ? 1.970 0.615 38.262 1.00 43.44 157 SER A O 1
ATOM 1202 N N . ALA A 1 158 ? 1.281 -1.489 37.807 1.00 43.44 158 ALA A N 1
ATOM 1203 C CA . ALA A 1 158 ? 0.869 -1.787 39.165 1.00 43.44 158 ALA A CA 1
ATOM 1204 C C . ALA A 1 158 ? 2.114 -1.624 40.041 1.00 43.44 158 ALA A C 1
ATOM 1206 O O . ALA A 1 158 ? 3.134 -2.282 39.805 1.00 43.44 158 ALA A O 1
ATOM 1207 N N . SER A 1 159 ? 2.067 -0.679 40.980 1.00 42.38 159 SER A N 1
ATOM 1208 C CA . SER A 1 159 ? 3.111 -0.515 41.976 1.00 42.38 159 SER A CA 1
ATOM 1209 C C . SER A 1 159 ? 3.258 -1.858 42.682 1.00 42.38 159 SER A C 1
ATOM 1211 O O . SER A 1 159 ? 2.373 -2.309 43.403 1.00 42.38 159 SER A O 1
ATOM 1213 N N . ARG A 1 160 ? 4.370 -2.552 42.429 1.00 39.88 160 ARG A N 1
ATOM 1214 C CA . ARG A 1 160 ? 4.771 -3.677 43.267 1.00 39.88 160 ARG A CA 1
ATOM 1215 C C . ARG A 1 160 ? 5.045 -3.091 44.647 1.00 39.88 160 ARG A C 1
ATOM 1217 O O . ARG A 1 160 ? 6.082 -2.468 44.859 1.00 39.88 160 ARG A O 1
ATOM 1224 N N . SER A 1 161 ? 4.097 -3.244 45.561 1.00 39.16 161 SER A N 1
ATOM 1225 C CA . SER A 1 161 ? 4.331 -3.053 46.983 1.00 39.16 161 SER A CA 1
ATOM 1226 C C . SER A 1 161 ? 5.312 -4.133 47.435 1.00 39.16 161 SER A C 1
ATOM 1228 O O . SER A 1 161 ? 4.978 -5.310 47.547 1.00 39.16 161 SER A O 1
ATOM 1230 N N . SER A 1 162 ? 6.568 -3.746 47.643 1.00 39.31 162 SER A N 1
ATOM 1231 C CA . SER A 1 162 ? 7.519 -4.582 48.373 1.00 39.31 162 SER A CA 1
ATOM 1232 C C . SER A 1 162 ? 7.008 -4.783 49.808 1.00 39.31 162 SER A C 1
ATOM 1234 O O . SER A 1 162 ? 6.525 -3.816 50.405 1.00 39.31 162 SER A O 1
ATOM 1236 N N . PRO A 1 163 ? 7.109 -5.990 50.394 1.00 38.25 163 PRO A N 1
ATOM 1237 C CA . PRO A 1 163 ? 6.732 -6.200 51.788 1.00 38.25 163 PRO A CA 1
ATOM 1238 C C . PRO A 1 163 ? 7.665 -5.400 52.718 1.00 38.25 163 PRO A C 1
ATOM 1240 O O . PRO A 1 163 ? 8.844 -5.206 52.392 1.00 38.25 163 PRO A O 1
ATOM 1243 N N . PRO A 1 164 ? 7.169 -4.903 53.866 1.00 37.62 164 PRO A N 1
ATOM 1244 C CA . PRO A 1 164 ? 7.917 -3.971 54.696 1.00 37.62 164 PRO A CA 1
ATOM 1245 C C . PRO A 1 164 ? 9.100 -4.671 55.373 1.00 37.62 164 PRO A C 1
ATOM 1247 O O . PRO A 1 164 ? 8.935 -5.617 56.140 1.00 37.62 164 PRO A O 1
ATOM 1250 N N . ARG A 1 165 ? 10.313 -4.162 55.128 1.00 39.41 165 ARG A N 1
ATOM 1251 C CA . ARG A 1 165 ? 11.473 -4.433 55.983 1.00 39.41 165 ARG A CA 1
ATOM 1252 C C . ARG A 1 165 ? 11.264 -3.711 57.312 1.00 39.41 165 ARG A C 1
ATOM 1254 O O . ARG A 1 165 ? 11.235 -2.485 57.358 1.00 39.41 165 ARG A O 1
ATOM 1261 N N . THR A 1 166 ? 11.164 -4.469 58.396 1.00 39.66 166 THR A N 1
ATOM 1262 C CA . THR A 1 166 ? 11.251 -3.956 59.765 1.00 39.66 166 THR A CA 1
ATOM 1263 C C . THR A 1 166 ? 12.606 -3.287 59.984 1.00 39.66 166 THR A C 1
ATOM 1265 O O . THR A 1 166 ? 13.637 -3.962 59.993 1.00 39.66 166 THR A O 1
ATOM 1268 N N . ARG A 1 167 ? 12.623 -1.965 60.191 1.00 35.75 167 ARG A N 1
ATOM 1269 C CA . ARG A 1 167 ? 13.751 -1.297 60.848 1.00 35.75 167 ARG A CA 1
ATOM 1270 C C . ARG A 1 167 ? 13.294 -0.059 61.628 1.00 35.75 167 ARG A C 1
ATOM 1272 O O . ARG A 1 167 ? 12.657 0.845 61.106 1.00 35.75 167 ARG A O 1
ATOM 1279 N N . THR A 1 168 ? 13.618 -0.123 62.910 1.00 35.97 168 THR A N 1
ATOM 1280 C CA . THR A 1 168 ? 13.602 0.858 64.002 1.00 35.97 168 THR A CA 1
ATOM 1281 C C . THR A 1 168 ? 13.542 2.361 63.665 1.00 35.97 168 THR A C 1
ATOM 1283 O O . THR A 1 168 ? 14.385 2.898 62.953 1.00 35.97 168 THR A O 1
ATOM 1286 N N . ARG A 1 169 ? 12.571 3.008 64.328 1.00 36.38 169 ARG A N 1
ATOM 1287 C CA . ARG A 1 169 ? 12.344 4.422 64.701 1.00 36.38 169 ARG A CA 1
ATOM 1288 C C . ARG A 1 169 ? 13.542 5.396 64.630 1.00 36.38 169 ARG A C 1
ATOM 1290 O O . ARG A 1 169 ? 14.485 5.247 65.396 1.00 36.38 169 ARG A O 1
ATOM 1297 N N . SER A 1 170 ? 13.385 6.496 63.876 1.00 32.12 170 SER A N 1
ATOM 1298 C CA . SER A 1 170 ? 13.671 7.873 64.338 1.00 32.12 170 SER A CA 1
ATOM 1299 C C . SER A 1 170 ? 13.118 8.951 63.378 1.00 32.12 170 SER A C 1
ATOM 1301 O O . SER A 1 170 ? 13.463 8.965 62.207 1.00 32.12 170 SER A O 1
ATOM 1303 N N . SER A 1 171 ? 12.277 9.829 63.943 1.00 35.62 171 SER A N 1
ATOM 1304 C CA . SER A 1 171 ? 11.919 11.237 63.641 1.00 35.62 171 SER A CA 1
ATOM 1305 C C . SER A 1 171 ? 11.676 11.809 62.214 1.00 35.62 171 SER A C 1
ATOM 1307 O O . SER A 1 171 ? 12.459 11.635 61.292 1.00 35.62 171 SER A O 1
ATOM 1309 N N . ARG A 1 172 ? 10.636 12.677 62.178 1.00 33.28 172 ARG A N 1
ATOM 1310 C CA . ARG A 1 172 ? 10.256 13.778 61.245 1.00 33.28 172 ARG A CA 1
ATOM 1311 C C . ARG A 1 172 ? 9.203 13.531 60.135 1.00 33.28 172 ARG A C 1
ATOM 1313 O O . ARG A 1 172 ? 9.484 13.046 59.052 1.00 33.28 172 ARG A O 1
ATOM 1320 N N . THR A 1 173 ? 7.979 13.951 60.481 1.00 35.56 173 THR A N 1
ATOM 1321 C CA . THR A 1 173 ? 6.930 14.709 59.748 1.00 35.56 173 THR A CA 1
ATOM 1322 C C . THR A 1 173 ? 6.954 14.875 58.208 1.00 35.56 173 THR A C 1
ATOM 1324 O O . THR A 1 173 ? 7.804 15.581 57.678 1.00 35.56 173 THR A O 1
ATOM 1327 N N . SER A 1 174 ? 5.871 14.349 57.601 1.00 35.78 174 SER A N 1
ATOM 1328 C CA . SER A 1 174 ? 5.008 14.775 56.462 1.00 35.78 174 SER A CA 1
ATOM 1329 C C . SER A 1 174 ? 5.561 15.030 55.034 1.00 35.78 174 SER A C 1
ATOM 1331 O O . SER A 1 174 ? 6.468 15.841 54.871 1.00 35.78 174 SER A O 1
ATOM 1333 N N . PRO A 1 175 ? 4.951 14.443 53.967 1.00 38.62 175 PRO A N 1
ATOM 1334 C CA . PRO A 1 175 ? 5.373 14.623 52.573 1.00 38.62 175 PRO A CA 1
ATOM 1335 C C . PRO A 1 175 ? 4.527 15.639 51.776 1.00 38.62 175 PRO A C 1
ATOM 1337 O O . PRO A 1 175 ? 3.325 15.790 51.987 1.00 38.62 175 PRO A O 1
ATOM 1340 N N . SER A 1 176 ? 5.179 16.284 50.803 1.00 32.97 176 SER A N 1
ATOM 1341 C CA . SER A 1 176 ? 4.574 17.081 49.727 1.00 32.97 176 SER A CA 1
ATOM 1342 C C . SER A 1 176 ? 4.052 16.174 48.601 1.00 32.97 176 SER A C 1
ATOM 1344 O O . SER A 1 176 ? 4.650 15.145 48.284 1.00 32.97 176 SER A O 1
ATOM 1346 N N . SER A 1 177 ? 2.920 16.555 48.010 1.00 34.03 177 SER A N 1
ATOM 1347 C CA . SER A 1 177 ? 2.187 15.853 46.954 1.00 34.03 177 SER A CA 1
ATOM 1348 C C . SER A 1 177 ? 2.958 15.790 45.629 1.00 34.03 177 SER A C 1
ATOM 1350 O O . SER A 1 177 ? 3.194 16.821 45.001 1.00 34.03 177 SER A O 1
ATOM 1352 N N . ALA A 1 178 ? 3.274 14.584 45.151 1.00 32.88 178 ALA A N 1
ATOM 1353 C CA . ALA A 1 178 ? 3.768 14.358 43.793 1.00 32.88 178 ALA A CA 1
ATOM 1354 C C . ALA A 1 178 ? 2.603 13.971 42.867 1.00 32.88 178 ALA A C 1
ATOM 1356 O O . ALA A 1 178 ? 2.006 12.904 43.021 1.00 32.88 178 ALA A O 1
ATOM 1357 N N . SER A 1 179 ? 2.274 14.834 41.901 1.00 31.16 179 SER A N 1
ATOM 1358 C CA . SER A 1 179 ? 1.355 14.496 40.814 1.00 31.16 179 SER A CA 1
ATOM 1359 C C . SER A 1 179 ? 2.058 13.553 39.833 1.00 31.16 179 SER A C 1
ATOM 1361 O O . SER A 1 179 ? 3.189 13.786 39.409 1.00 31.16 179 SER A O 1
ATOM 1363 N N . THR A 1 180 ? 1.412 12.440 39.493 1.00 33.06 180 THR A N 1
ATOM 1364 C CA . THR A 1 180 ? 1.931 11.495 38.499 1.00 33.06 180 THR A CA 1
ATOM 1365 C C . THR A 1 180 ? 1.302 11.839 37.153 1.00 33.06 180 THR A C 1
ATOM 1367 O O . THR A 1 180 ? 0.174 11.443 36.866 1.00 33.06 180 THR A O 1
ATOM 1370 N N . SER A 1 181 ? 2.007 12.607 36.320 1.00 35.25 181 SER A N 1
ATOM 1371 C CA . SER A 1 181 ? 1.644 12.745 34.910 1.00 35.25 181 SER A CA 1
ATOM 1372 C C . SER A 1 181 ? 2.052 11.464 34.177 1.00 35.25 181 SER A C 1
ATOM 1374 O O . SER A 1 181 ? 3.227 11.115 34.062 1.00 35.25 181 SER A O 1
ATOM 1376 N N . GLY A 1 182 ? 1.060 10.701 33.716 1.00 30.27 182 GLY A N 1
ATOM 1377 C CA . GLY A 1 182 ? 1.291 9.550 32.852 1.00 30.27 182 GLY A CA 1
ATOM 1378 C C . GLY A 1 182 ? 1.834 10.022 31.506 1.00 30.27 182 GLY A C 1
ATOM 1379 O O . GLY A 1 182 ? 1.090 10.554 30.690 1.00 30.27 182 GLY A O 1
ATOM 1380 N N . SER A 1 183 ? 3.134 9.845 31.271 1.00 35.69 183 SER A N 1
ATOM 1381 C CA . SER A 1 183 ? 3.743 10.102 29.967 1.00 35.69 183 SER A CA 1
ATOM 1382 C C . SER A 1 183 ? 3.438 8.937 29.022 1.00 35.69 183 SER A C 1
ATOM 1384 O O . SER A 1 183 ? 3.990 7.843 29.157 1.00 35.69 183 SER A O 1
ATOM 1386 N N . THR A 1 184 ? 2.552 9.160 28.051 1.00 34.94 184 THR A N 1
ATOM 1387 C CA . THR A 1 184 ? 2.423 8.301 26.868 1.00 34.94 184 THR A CA 1
ATOM 1388 C C . THR A 1 184 ? 3.679 8.448 26.017 1.00 34.94 184 THR A C 1
ATOM 1390 O O . THR A 1 184 ? 3.833 9.417 25.276 1.00 34.94 184 THR A O 1
ATOM 1393 N N . ARG A 1 185 ? 4.594 7.481 26.122 1.00 33.69 185 ARG A N 1
ATOM 1394 C CA . ARG A 1 185 ? 5.731 7.351 25.208 1.00 33.69 185 ARG A CA 1
ATOM 1395 C C . ARG A 1 185 ? 5.305 6.502 24.016 1.00 33.69 185 ARG A C 1
ATOM 1397 O O . ARG A 1 185 ? 5.111 5.297 24.149 1.00 33.69 185 ARG A O 1
ATOM 1404 N N . SER A 1 186 ? 5.187 7.124 22.849 1.00 32.44 186 SER A N 1
ATOM 1405 C CA . SER A 1 186 ? 5.138 6.396 21.582 1.00 32.44 186 SER A CA 1
ATOM 1406 C C . SER A 1 186 ? 6.525 5.824 21.311 1.00 32.44 186 SER A C 1
ATOM 1408 O O . SER A 1 186 ? 7.436 6.553 20.931 1.00 32.44 186 SER A O 1
ATOM 1410 N N . THR A 1 187 ? 6.714 4.531 21.551 1.00 30.94 187 THR A N 1
ATOM 1411 C CA . THR A 1 187 ? 7.905 3.810 21.096 1.00 30.94 187 THR A CA 1
ATOM 1412 C C . THR A 1 187 ? 7.553 3.071 19.814 1.00 30.94 187 THR A C 1
ATOM 1414 O O . THR A 1 187 ? 6.779 2.116 19.843 1.00 30.94 187 THR A O 1
ATOM 1417 N N . CYS A 1 188 ? 8.123 3.512 18.695 1.00 25.44 188 CYS A N 1
ATOM 1418 C CA . CYS A 1 188 ? 8.221 2.697 17.493 1.00 25.44 188 CYS A CA 1
ATOM 1419 C C . CYS A 1 188 ? 9.235 1.578 17.809 1.00 25.44 188 CYS A C 1
ATOM 1421 O O . CYS A 1 188 ? 10.443 1.800 17.777 1.00 25.44 188 CYS A O 1
ATOM 1423 N N . SER A 1 189 ? 8.748 0.412 18.235 1.00 27.27 189 SER A N 1
ATOM 1424 C CA . SER A 1 189 ? 9.584 -0.785 18.362 1.00 27.27 189 SER A CA 1
ATOM 1425 C C . SER A 1 189 ? 9.800 -1.363 16.965 1.00 27.27 189 SER A C 1
ATOM 1427 O O . SER A 1 189 ? 8.820 -1.594 16.256 1.00 27.27 189 SER A O 1
ATOM 1429 N N . ILE A 1 190 ? 11.074 -1.509 16.596 1.00 34.38 190 ILE A N 1
ATOM 1430 C CA . ILE A 1 190 ? 11.562 -2.163 15.373 1.00 34.38 190 ILE A CA 1
ATOM 1431 C C . ILE A 1 190 ? 11.129 -3.629 15.368 1.00 34.38 190 ILE A C 1
ATOM 1433 O O . ILE A 1 190 ? 11.190 -4.248 16.457 1.00 34.38 190 ILE A O 1
#

Foldseek 3Di:
DQFDQDDFPDQLCLAPPVDHSVCSCCCRPPQLVVLSVQLRVLVVQCVVDPDPVSNVVSPLSNCLSVVSNVVVVVVRVLDWRDVVVVIDPPDDDDDPVQVLCCVQQVGDVSVVVVQVVVAVPDDADWDWDFDQDDPPDPSRTDIDIDHNQRQPPDPPPDPPPDDDDDDDDDDDDDDDDDDDDDDRDRDRDD